Protein 3GT0 (pdb70)

InterPro domains:
  IPR000304 Pyrroline-5-carboxylate reductase-like [MF_01925] (3-266)
  IPR000304 Pyrroline-5-carboxylate reductase-like [PIRSF000193] (3-267)
  IPR000304 Pyrroline-5-carboxylate reductase-like [TIGR00112] (5-266)
  IPR008927 6-phosphogluconate dehydrogenase-like, C-terminal domain superfamily [SSF48179] (161-268)
  IPR028939 Pyrroline-5-carboxylate reductase, catalytic, N-terminal [PF03807] (4-99)
  IPR029036 Pyrroline-5-carboxylate reductase, dimerisation domain [PF14748] (162-266)
  IPR036291 NAD(P)-binding domain superfamily [SSF51735] (3-160)
  IPR053790 Pyrroline-5-carboxylate reductase-like conserved site [PS00521] (222-244)

Radius of gyration: 19.07 Å; Cα contacts (8 Å, |Δi|>4): 303; chains: 1; bounding box: 52×46×40 Å

Structure (mmCIF, N/CA/C/O backbone):
data_3GT0
#
_entry.id   3GT0
#
_cell.length_a   52.980
_cell.length_b   68.450
_cell.length_c   149.950
_cell.angle_alpha   90.00
_cell.angle_beta   90.00
_cell.angle_gamma   90.00
#
_symmetry.space_group_name_H-M   'I 2 2 2'
#
loop_
_entity.id
_entity.type
_entity.pdbx_description
1 polymer 'Pyrroline-5-carboxylate reductase'
2 water water
#
loop_
_atom_site.group_PDB
_atom_site.id
_atom_site.type_symbol
_atom_site.label_atom_id
_atom_site.label_alt_id
_atom_site.label_comp_id
_atom_site.label_asym_id
_atom_site.label_entity_id
_atom_site.label_seq_id
_atom_site.pdbx_PDB_ins_code
_atom_site.Cartn_x
_atom_site.Cartn_y
_atom_site.Cartn_z
_atom_site.occupancy
_atom_site.B_iso_or_equiv
_atom_site.auth_seq_id
_atom_site.auth_comp_id
_atom_site.auth_asym_id
_atom_site.auth_atom_id
_atom_site.pdbx_PDB_model_num
ATOM 9 N N . ASP A 1 2 ? 13.129 13.157 33.823 1.00 59.05 2 ASP A N 1
ATOM 10 C CA . ASP A 1 2 ? 13.344 14.337 32.971 1.00 57.09 2 ASP A CA 1
ATOM 11 C C . ASP A 1 2 ? 12.982 15.635 33.717 1.00 55.24 2 ASP A C 1
ATOM 12 O O . ASP A 1 2 ? 12.895 16.723 33.127 1.00 55.26 2 ASP A O 1
ATOM 17 N N . LYS A 1 3 ? 12.794 15.504 35.024 1.00 52.57 3 LYS A N 1
ATOM 18 C CA . LYS A 1 3 ? 12.381 16.607 35.874 1.00 49.83 3 LYS A CA 1
ATOM 19 C C . LYS A 1 3 ? 13.533 17.578 36.085 1.00 47.38 3 LYS A C 1
ATOM 20 O O . LYS A 1 3 ? 14.689 17.164 36.135 1.00 47.35 3 LYS A O 1
ATOM 26 N N . GLN A 1 4 ? 13.209 18.862 36.207 1.00 44.22 4 GLN A N 1
ATOM 27 C CA . GLN A 1 4 ? 14.156 19.869 36.686 1.00 41.44 4 GLN A CA 1
ATOM 28 C C . GLN A 1 4 ? 14.108 19.887 38.214 1.00 38.91 4 GLN A C 1
ATOM 29 O O . GLN A 1 4 ? 13.021 19.907 38.810 1.00 37.64 4 GLN A O 1
ATOM 35 N N . ILE A 1 5 ? 15.279 19.856 38.845 1.00 36.51 5 ILE A N 1
ATOM 36 C CA . ILE A 1 5 ? 15.363 19.839 40.309 1.00 34.62 5 ILE A CA 1
ATOM 37 C C . ILE A 1 5 ? 15.911 21.173 40.801 1.00 33.82 5 ILE A C 1
ATOM 38 O O . ILE A 1 5 ? 16.905 21.682 40.272 1.00 33.90 5 ILE A O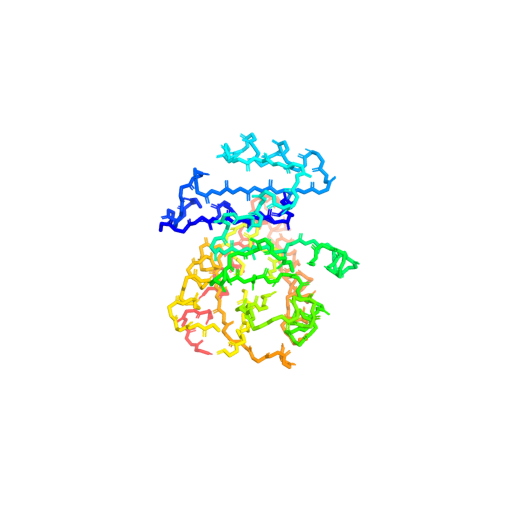 1
ATOM 43 N N . GLY A 1 6 ? 15.250 21.748 41.799 1.00 32.61 6 GLY A N 1
ATOM 44 C CA . GLY A 1 6 ? 15.675 23.029 42.354 1.00 31.37 6 GLY A CA 1
ATOM 45 C C . GLY A 1 6 ? 16.020 22.862 43.822 1.00 31.26 6 GLY A C 1
ATOM 46 O O . GLY A 1 6 ? 15.290 22.201 44.567 1.00 30.69 6 GLY A O 1
ATOM 47 N N . PHE A 1 7 ? 17.149 23.442 44.221 1.00 30.52 7 PHE A N 1
ATOM 48 C CA . PHE A 1 7 ? 17.596 23.433 45.609 1.00 30.20 7 PHE A CA 1
ATOM 49 C C . PHE A 1 7 ? 17.710 24.861 46.093 1.00 30.03 7 PHE A C 1
ATOM 50 O O . PHE A 1 7 ? 18.507 25.621 45.564 1.00 29.04 7 PHE A O 1
ATOM 58 N N . ILE A 1 8 ? 16.896 25.218 47.083 1.00 30.98 8 ILE A N 1
ATOM 59 C CA . ILE A 1 8 ? 17.078 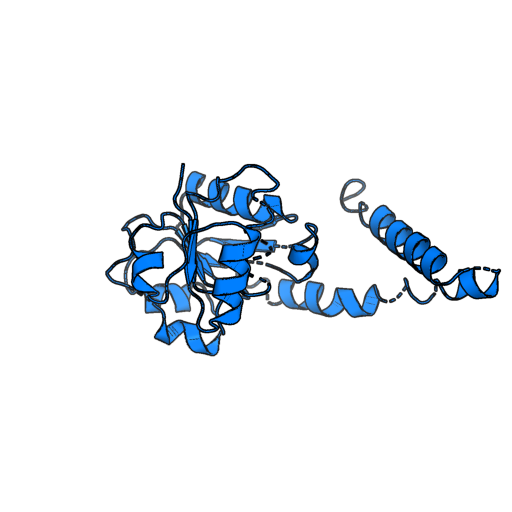26.465 47.834 1.00 31.91 8 ILE A C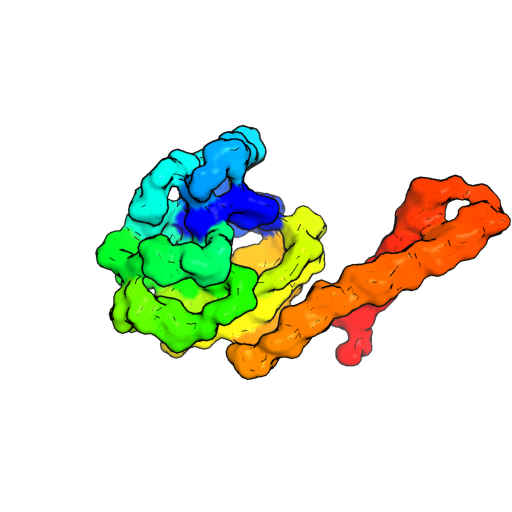A 1
ATOM 60 C C . ILE A 1 8 ? 17.808 26.072 49.108 1.00 32.45 8 ILE A C 1
ATOM 61 O O . ILE A 1 8 ? 17.218 25.498 50.032 1.00 31.95 8 ILE A O 1
ATOM 66 N N . GLY A 1 9 ? 19.104 26.368 49.125 1.00 33.53 9 GLY A N 1
ATOM 67 C CA . GLY A 1 9 ? 20.032 25.842 50.119 1.00 34.72 9 GLY A CA 1
ATOM 68 C C . GLY A 1 9 ? 20.913 24.765 49.511 1.00 36.03 9 GLY A C 1
ATOM 69 O O . GLY A 1 9 ? 20.415 23.770 48.985 1.00 36.67 9 GLY A O 1
ATOM 70 N N . CYS A 1 10 ? 22.228 24.953 49.566 1.00 36.73 10 CYS A N 1
ATOM 71 C CA . CYS A 1 10 ? 23.148 23.930 49.076 1.00 38.17 10 CYS A CA 1
ATOM 72 C C . CYS A 1 10 ? 24.417 23.776 49.929 1.00 38.09 10 CYS A C 1
ATOM 73 O O . CYS A 1 10 ? 25.531 23.757 49.412 1.00 38.63 10 CYS A O 1
ATOM 76 N N . GLY A 1 11 ? 24.220 23.653 51.238 1.00 38.05 11 GLY A N 1
ATOM 77 C CA . GLY A 1 11 ? 25.299 23.319 52.159 1.00 38.79 11 GLY A CA 1
ATOM 78 C C . GLY A 1 11 ? 25.494 21.817 52.166 1.00 39.08 11 GLY A C 1
ATOM 79 O O . GLY A 1 11 ? 25.175 21.141 51.182 1.00 38.70 11 GLY A O 1
ATOM 80 N N . ASN A 1 12 ? 25.999 21.280 53.273 1.00 39.82 12 ASN A N 1
ATOM 81 C CA . ASN A 1 12 ? 26.351 19.855 53.319 1.00 40.70 12 ASN A CA 1
ATOM 82 C C . ASN A 1 12 ? 25.225 18.938 52.837 1.00 40.00 12 ASN A C 1
ATOM 83 O O . ASN A 1 12 ? 25.452 18.052 52.017 1.00 40.02 12 ASN A O 1
ATOM 96 N N . GLY A 1 14 ? 22.355 19.567 51.001 1.00 38.83 14 GLY A N 1
ATOM 97 C CA . GLY A 1 14 ? 22.054 19.742 49.573 1.00 37.90 14 GLY A CA 1
ATOM 98 C C . GLY A 1 14 ? 23.084 19.038 48.705 1.00 37.49 14 GLY A C 1
ATOM 99 O O . GLY A 1 14 ? 22.731 18.293 47.797 1.00 36.71 14 GLY A O 1
ATOM 108 N N . ALA A 1 16 ? 24.943 16.579 49.515 1.00 37.60 16 ALA A N 1
ATOM 109 C CA . ALA A 1 16 ? 24.742 15.132 49.727 1.00 38.14 16 ALA A CA 1
ATOM 110 C C . ALA A 1 16 ? 23.657 14.580 48.814 1.00 37.91 16 ALA A C 1
ATOM 111 O O . ALA A 1 16 ? 23.808 13.514 48.221 1.00 37.37 16 ALA A O 1
ATOM 121 N N . ILE A 1 18 ? 22.439 16.017 45.974 1.00 35.29 18 ILE A N 1
ATOM 122 C CA . ILE A 1 18 ? 22.882 16.143 44.584 1.00 34.44 18 ILE A CA 1
ATOM 123 C C . ILE A 1 18 ? 23.860 15.026 44.239 1.00 34.65 18 ILE A C 1
ATOM 124 O O . ILE A 1 18 ? 23.759 14.406 43.183 1.00 34.77 18 ILE A O 1
ATOM 129 N N . GLY A 1 19 ? 24.794 14.760 45.144 1.00 35.67 19 GLY A N 1
ATOM 130 C CA . GLY A 1 19 ? 25.789 13.685 44.950 1.00 36.81 19 GLY A CA 1
ATOM 131 C C . GLY A 1 19 ? 25.142 12.324 44.767 1.00 37.43 19 GLY A C 1
ATOM 132 O O . GLY A 1 19 ? 25.540 11.552 43.897 1.00 37.81 19 GLY A O 1
ATOM 133 N N . GLY A 1 20 ? 24.132 12.031 45.582 1.00 37.80 20 GLY A N 1
ATOM 134 C CA . GLY A 1 20 ? 23.371 10.789 45.452 1.00 37.76 20 GLY A CA 1
ATOM 135 C C . GLY A 1 20 ? 22.660 10.672 44.114 1.00 38.79 20 GLY A C 1
ATOM 136 O O . GLY A 1 20 ? 22.728 9.635 43.444 1.00 39.01 20 GLY A O 1
ATOM 145 N N . ILE A 1 22 ? 23.227 12.171 41.273 1.00 40.42 22 ILE A N 1
ATOM 146 C CA . ILE A 1 22 ? 24.178 12.024 40.172 1.00 40.96 22 ILE A CA 1
ATOM 147 C C . ILE A 1 22 ? 24.817 10.626 40.199 1.00 41.33 22 ILE A C 1
ATOM 148 O O . ILE A 1 22 ? 24.884 9.943 39.173 1.00 41.51 22 ILE A O 1
ATOM 153 N N . ASN A 1 23 ? 25.252 10.203 41.376 1.00 42.09 23 ASN A N 1
ATOM 154 C CA . ASN A 1 23 ? 25.858 8.877 41.552 1.00 44.07 23 ASN A CA 1
ATOM 155 C C . ASN A 1 23 ? 24.931 7.754 41.070 1.00 43.80 23 ASN A C 1
ATOM 156 O O . ASN A 1 23 ? 25.396 6.799 40.472 1.00 44.09 23 ASN A O 1
ATOM 161 N N . LYS A 1 24 ? 23.625 7.891 41.301 1.00 43.64 24 LYS A N 1
ATOM 162 C CA . LYS A 1 24 ? 22.645 6.867 40.902 1.00 43.47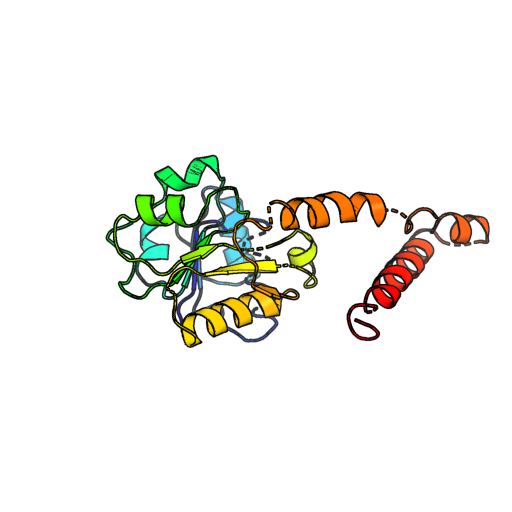 24 LYS A CA 1
ATOM 163 C C . LYS A 1 24 ? 22.000 7.116 39.557 1.00 43.57 24 LYS A C 1
ATOM 164 O O . LYS A 1 24 ? 21.075 6.398 39.174 1.00 43.12 24 LYS A O 1
ATOM 170 N N . ASN A 1 25 ? 22.488 8.135 38.841 1.00 43.29 25 ASN A N 1
ATOM 171 C CA . ASN A 1 25 ? 21.969 8.514 37.537 1.00 43.68 25 ASN A CA 1
ATOM 172 C C . ASN A 1 25 ? 20.463 8.833 37.541 1.00 43.44 25 ASN A C 1
ATOM 173 O O . ASN A 1 25 ? 19.747 8.531 36.586 1.00 43.99 25 ASN A O 1
ATOM 178 N N . ILE A 1 26 ? 19.980 9.453 38.610 1.00 42.69 26 ILE A N 1
ATOM 179 C CA . ILE A 1 26 ? 18.563 9.841 38.681 1.00 42.21 26 ILE A CA 1
ATOM 180 C C . ILE A 1 26 ? 18.277 11.093 37.861 1.00 41.66 26 ILE A C 1
ATOM 181 O O . ILE A 1 26 ? 17.198 11.223 37.252 1.00 41.24 26 ILE A O 1
ATOM 186 N N . VAL A 1 27 ? 19.228 12.030 37.876 1.00 40.56 27 VAL A N 1
ATOM 187 C CA . VAL A 1 27 ? 19.167 13.212 37.019 1.00 40.30 27 VAL A CA 1
ATOM 188 C C . VAL A 1 27 ? 20.578 13.572 36.570 1.00 39.98 27 VAL A C 1
ATOM 189 O O . VAL A 1 27 ? 21.549 13.121 37.168 1.00 40.25 27 VAL A O 1
ATOM 193 N N . SER A 1 28 ? 20.684 14.363 35.508 1.00 39.79 28 SER A N 1
ATOM 194 C CA . SER A 1 28 ? 21.986 14.845 35.052 1.00 39.56 28 SER A CA 1
ATOM 195 C C . SER A 1 28 ? 22.181 16.223 35.656 1.00 38.38 28 SER A C 1
ATOM 196 O O . SER A 1 28 ? 21.207 16.894 36.005 1.00 37.71 28 SER A O 1
ATOM 199 N N . SER A 1 29 ? 23.434 16.654 35.772 1.00 37.03 29 SER A N 1
ATOM 200 C CA . SER A 1 29 ? 23.747 17.962 36.342 1.00 35.90 29 SER A CA 1
ATOM 201 C C . SER A 1 29 ? 23.046 19.112 35.616 1.00 35.19 29 SER A C 1
ATOM 202 O O . SER A 1 29 ? 22.724 20.130 36.228 1.00 35.42 29 SER A O 1
ATOM 205 N N . ASN A 1 30 ? 22.783 18.952 34.320 1.00 34.05 30 ASN A N 1
ATOM 206 C CA . ASN A 1 30 ? 22.086 19.994 33.560 1.00 33.27 30 ASN A CA 1
ATOM 207 C C . ASN A 1 30 ? 20.573 20.101 33.859 1.00 32.92 30 ASN A C 1
ATOM 208 O O . ASN A 1 30 ? 19.866 20.871 33.209 1.00 31.86 30 ASN A O 1
ATOM 213 N N . GLN A 1 31 ? 20.096 19.322 34.832 1.00 32.22 31 GLN A N 1
ATOM 214 C CA . GLN A 1 31 ? 18.692 19.366 35.273 1.00 33.15 31 GLN A CA 1
ATOM 215 C C . GLN A 1 31 ? 18.565 19.965 36.677 1.00 32.29 31 GLN A C 1
ATOM 216 O O . GLN A 1 31 ? 17.485 19.917 37.286 1.00 31.97 31 GLN A O 1
ATOM 222 N N . ILE A 1 32 ? 19.666 20.501 37.203 1.00 31.38 32 ILE A N 1
ATOM 223 C CA . ILE A 1 32 ? 19.696 20.969 38.587 1.00 31.28 32 ILE A CA 1
ATOM 224 C C . ILE A 1 32 ? 20.084 22.443 38.677 1.00 30.60 32 ILE A C 1
ATOM 225 O O . ILE A 1 32 ? 21.047 22.878 38.047 1.00 29.63 32 ILE A O 1
ATOM 230 N N . ILE A 1 33 ? 19.322 23.196 39.465 1.00 29.62 33 ILE A N 1
ATOM 231 C CA . ILE A 1 33 ? 19.654 24.591 39.767 1.00 29.46 33 ILE A CA 1
ATOM 232 C C . ILE A 1 33 ? 19.659 24.816 41.291 1.00 29.66 33 ILE A C 1
ATOM 233 O O . ILE A 1 33 ? 18.817 24.259 42.003 1.00 29.39 33 ILE A O 1
ATOM 238 N N . CYS A 1 34 ? 20.616 25.594 41.796 1.00 29.49 34 CYS A N 1
ATOM 239 C CA . CYS A 1 34 ? 20.658 25.870 43.232 1.00 30.56 34 CYS A CA 1
ATOM 240 C C . CYS A 1 34 ? 20.946 27.317 43.633 1.00 29.70 34 CYS A C 1
ATOM 241 O O . CYS A 1 34 ? 21.630 28.063 42.926 1.00 28.50 34 CYS A O 1
ATOM 244 N N . SER A 1 35 ? 20.383 27.703 44.772 1.00 29.09 35 SER A N 1
ATOM 245 C CA . SER A 1 35 ? 20.748 28.937 45.440 1.00 29.51 35 SER A CA 1
ATOM 246 C C . SER A 1 35 ? 21.125 28.631 46.888 1.00 29.11 35 SER A C 1
ATOM 247 O O . SER A 1 35 ? 20.835 27.549 47.395 1.00 28.16 35 SER A O 1
ATOM 250 N N . ASP A 1 36 ? 21.791 29.586 47.528 1.00 28.94 36 ASP A N 1
ATOM 251 C CA . ASP A 1 36 ? 22.162 29.516 48.937 1.00 29.29 36 ASP A CA 1
ATOM 252 C C . ASP A 1 36 ? 22.446 30.951 49.375 1.00 29.32 36 ASP A C 1
ATOM 253 O O . ASP A 1 36 ? 22.813 31.776 48.547 1.00 28.82 36 ASP A O 1
ATOM 258 N N . LEU A 1 37 ? 22.288 31.243 50.664 1.00 29.74 37 LEU A N 1
ATOM 259 C CA . LEU A 1 37 ? 22.634 32.568 51.188 1.00 30.17 37 LEU A CA 1
ATOM 260 C C . LEU A 1 37 ? 24.149 32.756 51.322 1.00 30.13 37 LEU A C 1
ATOM 261 O O . LEU A 1 37 ? 24.648 33.894 51.378 1.00 30.34 37 LEU A O 1
ATOM 266 N N . ASN A 1 38 ? 24.868 31.640 51.352 1.00 30.45 38 ASN A N 1
ATOM 267 C CA . ASN A 1 38 ? 26.317 31.645 51.467 1.00 30.62 38 ASN A CA 1
ATOM 268 C C . ASN A 1 38 ? 27.005 31.377 50.131 1.00 30.53 38 ASN A C 1
ATOM 269 O O . ASN A 1 38 ? 26.881 30.302 49.553 1.00 30.10 38 ASN A O 1
ATOM 274 N N . THR A 1 39 ? 27.743 32.382 49.676 1.00 30.56 39 THR A N 1
ATOM 275 C CA . THR A 1 39 ? 28.478 32.370 48.415 1.00 30.89 39 THR A CA 1
ATOM 276 C C . THR A 1 39 ? 29.479 31.218 48.268 1.00 30.60 39 THR A C 1
ATOM 277 O O . THR A 1 39 ? 29.653 30.687 47.172 1.00 30.56 39 THR A O 1
ATOM 281 N N . ALA A 1 40 ? 30.136 30.847 49.363 1.00 30.93 40 ALA A N 1
ATOM 282 C CA . ALA A 1 40 ? 31.061 29.711 49.354 1.00 30.89 40 ALA A CA 1
ATOM 283 C C . ALA A 1 40 ? 30.370 28.381 49.032 1.00 31.00 40 ALA A C 1
ATOM 284 O O . ALA A 1 40 ? 30.958 27.526 48.379 1.00 30.58 40 ALA A O 1
ATOM 286 N N . ASN A 1 41 ? 29.130 28.215 49.493 1.00 31.29 41 ASN A N 1
ATOM 287 C CA . ASN A 1 41 ? 28.320 27.048 49.160 1.00 31.57 41 ASN A CA 1
ATOM 288 C C . ASN A 1 41 ? 27.960 26.967 47.678 1.00 31.93 41 ASN A C 1
ATOM 289 O O . ASN A 1 41 ? 28.002 25.883 47.092 1.00 31.53 41 ASN A O 1
ATOM 294 N N . LEU A 1 42 ? 27.581 28.102 47.084 1.00 32.23 42 LEU A N 1
ATOM 295 C CA . LEU A 1 42 ? 27.278 28.156 45.653 1.00 32.99 42 LEU A CA 1
ATOM 296 C C . LEU A 1 42 ? 28.515 27.784 44.847 1.00 33.78 42 LEU A C 1
ATOM 297 O O . LEU A 1 42 ? 28.435 27.001 43.895 1.00 33.70 42 LEU A O 1
ATOM 302 N N . LYS A 1 43 ? 29.655 28.336 45.261 1.00 34.07 43 LYS A N 1
ATOM 303 C CA . LYS A 1 43 ? 30.938 28.081 44.624 1.00 35.12 43 LYS A CA 1
ATOM 304 C C . LYS A 1 43 ? 31.292 26.600 44.666 1.00 35.13 43 LYS A C 1
ATOM 305 O O . LYS A 1 43 ? 31.768 26.057 43.680 1.00 35.26 43 LYS A O 1
ATOM 311 N N . ASN A 1 44 ? 31.045 25.966 45.811 1.00 35.41 44 ASN A N 1
ATOM 312 C CA . ASN A 1 44 ? 31.305 24.544 46.029 1.00 36.48 44 ASN A CA 1
ATOM 313 C C . ASN A 1 44 ? 30.420 23.646 45.167 1.00 35.96 44 ASN A C 1
ATOM 314 O O . ASN A 1 44 ? 30.885 22.632 44.655 1.00 36.08 44 ASN A O 1
ATOM 319 N N . ALA A 1 45 ? 29.154 24.028 45.015 1.00 35.36 45 ALA A N 1
ATOM 320 C CA . ALA A 1 45 ? 28.186 23.267 44.217 1.00 35.60 45 ALA A CA 1
ATOM 321 C C . ALA A 1 45 ? 28.556 23.332 42.745 1.00 35.44 45 ALA A C 1
ATOM 322 O O . ALA A 1 45 ? 28.526 22.324 42.035 1.00 35.95 45 ALA A O 1
ATOM 324 N N . SER A 1 46 ? 28.911 24.529 42.315 1.00 35.07 46 SER A N 1
ATOM 325 C CA . SER A 1 46 ? 29.303 24.811 40.946 1.00 35.61 46 SER A CA 1
ATOM 326 C C . SER A 1 46 ? 30.580 24.062 40.572 1.00 35.69 46 SER A C 1
ATOM 327 O O . SER A 1 46 ? 30.640 23.406 39.536 1.00 35.50 46 SER A O 1
ATOM 330 N N . GLU A 1 47 ? 31.591 24.151 41.429 1.00 36.03 47 GLU A N 1
ATOM 331 C CA . GLU A 1 47 ? 32.879 23.548 41.135 1.00 36.76 47 GLU A CA 1
ATOM 332 C C . GLU A 1 47 ? 32.846 22.023 41.220 1.00 36.52 47 GLU A C 1
ATOM 333 O O . GLU A 1 47 ? 33.514 21.356 40.439 1.00 36.86 47 GLU A O 1
ATOM 339 N N . LYS A 1 48 ? 32.066 21.467 42.148 1.00 36.57 48 LYS A N 1
ATOM 340 C CA . LYS A 1 48 ? 31.985 20.018 42.284 1.00 36.56 48 LYS A CA 1
ATOM 341 C C . LYS A 1 48 ? 31.094 19.335 41.234 1.00 36.59 48 LYS A C 1
ATOM 342 O O . LYS A 1 48 ? 31.448 18.272 40.719 1.00 36.30 48 LYS A O 1
ATOM 348 N N . TYR A 1 49 ? 29.940 19.932 40.933 1.00 35.87 49 TYR A N 1
ATOM 349 C CA . TYR A 1 49 ? 28.937 19.262 40.100 1.00 35.63 49 TYR A CA 1
ATOM 350 C C . TYR A 1 49 ? 28.671 19.929 38.761 1.00 34.83 49 TYR A C 1
ATOM 351 O O . TYR A 1 49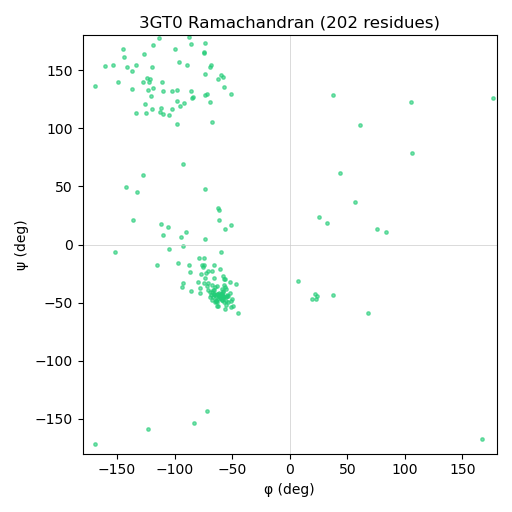 ? 28.092 19.309 37.877 1.00 34.51 49 TYR A O 1
ATOM 360 N N . GLY A 1 50 ? 29.072 21.192 38.620 1.00 33.99 50 GLY A N 1
ATOM 361 C CA . GLY A 1 50 ? 28.900 21.915 37.366 1.00 33.62 50 GLY A CA 1
ATOM 362 C C . GLY A 1 50 ? 27.472 22.379 37.107 1.00 33.50 50 GLY A C 1
ATOM 363 O O . GLY A 1 50 ? 27.148 22.791 35.998 1.00 32.96 50 GLY A O 1
ATOM 364 N N . LEU A 1 51 ? 26.624 22.322 38.131 1.00 33.09 51 LEU A N 1
ATOM 365 C CA . LEU A 1 51 ? 25.218 22.744 37.993 1.00 33.17 51 LEU A CA 1
ATOM 366 C C . LEU A 1 51 ? 25.037 24.267 37.933 1.00 32.91 51 LEU A C 1
ATOM 367 O O . LEU A 1 51 ? 25.947 25.030 38.256 1.00 31.91 51 LEU A O 1
ATOM 372 N N . THR A 1 52 ? 23.845 24.694 37.523 1.00 32.46 52 THR A N 1
ATOM 373 C CA . THR A 1 52 ? 23.492 26.106 37.486 1.00 32.35 52 THR A CA 1
ATOM 374 C C . THR A 1 52 ? 23.304 26.631 38.903 1.00 31.94 52 THR A C 1
ATOM 375 O O . THR A 1 52 ? 22.604 26.020 39.709 1.00 31.48 52 THR A O 1
ATOM 379 N N . THR A 1 53 ? 23.960 27.748 39.202 1.00 31.68 53 THR A N 1
ATOM 380 C CA . THR A 1 53 ? 23.816 28.410 40.496 1.00 31.50 53 THR A CA 1
ATOM 381 C C . THR A 1 53 ? 23.274 29.819 40.279 1.00 31.52 53 THR A C 1
ATOM 382 O O . THR A 1 53 ? 23.481 30.421 39.226 1.00 31.50 53 THR A O 1
ATOM 386 N N . THR A 1 54 ? 22.572 30.334 41.281 1.00 31.55 54 THR A N 1
ATOM 387 C CA . THR A 1 54 ? 21.995 31.666 41.206 1.00 31.90 54 THR A CA 1
ATOM 388 C C . THR A 1 54 ? 21.828 32.283 42.586 1.00 32.13 54 THR A C 1
ATOM 389 O O . THR A 1 54 ? 21.688 31.580 43.586 1.00 31.35 54 THR A O 1
ATOM 393 N N . THR A 1 55 ? 21.832 33.611 42.615 1.00 32.49 55 THR A N 1
ATOM 394 C CA . THR A 1 55 ? 21.684 34.369 43.847 1.00 33.27 55 THR A CA 1
ATOM 395 C C . THR A 1 55 ? 20.215 34.722 44.082 1.00 33.86 55 THR A C 1
ATOM 396 O O . THR A 1 55 ? 19.865 35.340 45.091 1.00 34.34 55 THR A O 1
ATOM 400 N N . ASP A 1 56 ? 19.364 34.321 43.141 1.00 34.31 56 ASP A N 1
ATOM 401 C CA . ASP A 1 56 ? 17.935 34.593 43.204 1.00 34.73 56 ASP A CA 1
ATOM 402 C C . ASP A 1 56 ? 17.137 33.309 43.457 1.00 34.33 56 ASP A C 1
ATOM 403 O O . ASP A 1 56 ? 17.061 32.433 42.595 1.00 33.95 56 ASP A O 1
ATOM 408 N N . ASN A 1 57 ? 16.523 33.230 44.633 1.00 34.07 57 ASN A N 1
ATOM 409 C CA . ASN A 1 57 ? 15.667 32.108 45.005 1.00 34.16 57 ASN A CA 1
ATOM 410 C C . ASN A 1 57 ? 14.453 31.927 44.088 1.00 34.23 57 ASN A C 1
ATOM 411 O O . ASN A 1 57 ? 13.880 30.843 44.007 1.00 34.09 57 ASN A O 1
ATOM 416 N N . ASN A 1 58 ? 14.084 32.989 43.386 1.00 34.62 58 ASN A N 1
ATOM 417 C CA . ASN A 1 58 ? 13.003 32.950 42.409 1.00 34.82 58 ASN A CA 1
ATOM 418 C C . ASN A 1 58 ? 13.378 32.236 41.100 1.00 34.78 58 ASN A C 1
ATOM 419 O O . ASN A 1 58 ? 12.530 31.606 40.467 1.00 34.72 58 ASN A O 1
ATOM 424 N N . GLU A 1 59 ? 14.643 32.350 40.696 1.00 34.74 59 GLU A N 1
ATOM 425 C CA . GLU A 1 59 ? 15.159 31.628 39.534 1.00 35.14 59 GLU A CA 1
ATOM 426 C C . GLU A 1 59 ? 15.213 30.109 39.781 1.00 34.72 59 GLU A C 1
ATOM 427 O O . GLU A 1 59 ? 14.992 29.321 38.863 1.00 34.37 59 GLU A O 1
ATOM 433 N N . VAL A 1 60 ? 15.512 29.710 41.015 1.00 34.61 60 VAL A N 1
ATOM 434 C CA . VAL A 1 60 ? 15.469 28.293 41.391 1.00 34.70 60 VAL A CA 1
ATOM 435 C C . VAL A 1 60 ? 14.039 27.756 41.287 1.00 35.47 60 VAL A C 1
ATOM 436 O O . VAL A 1 60 ? 13.806 26.705 40.677 1.00 36.20 60 VAL A O 1
ATOM 440 N N . ALA A 1 61 ? 13.096 28.492 41.868 1.00 35.94 61 ALA A N 1
ATOM 441 C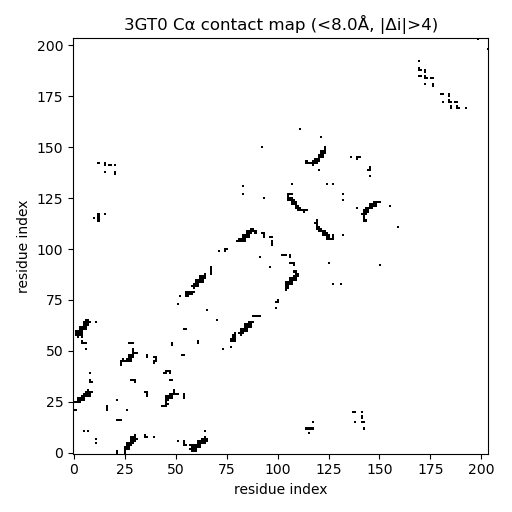 CA . ALA A 1 61 ? 11.701 28.070 41.976 1.00 36.67 61 ALA A CA 1
ATOM 442 C C . ALA A 1 61 ? 10.929 28.134 40.659 1.00 37.47 61 ALA A C 1
ATOM 443 O O . ALA A 1 61 ? 9.992 27.363 40.459 1.00 37.43 61 ALA A O 1
ATOM 445 N N . LYS A 1 62 ? 11.333 29.048 39.771 1.00 38.12 62 LYS A N 1
ATOM 446 C CA . LYS A 1 62 ? 10.666 29.290 38.481 1.00 39.33 62 LYS A CA 1
ATOM 447 C C . LYS A 1 62 ? 10.436 28.027 37.640 1.00 39.36 62 LYS A C 1
ATOM 448 O O . LYS A 1 62 ? 9.309 27.755 37.219 1.00 39.91 62 LYS A O 1
ATOM 454 N N . ASN A 1 63 ? 11.497 27.267 37.391 1.00 39.40 63 ASN A N 1
ATOM 455 C CA . ASN A 1 63 ? 11.407 26.094 36.516 1.00 39.81 63 ASN A CA 1
ATOM 456 C C . ASN A 1 63 ? 11.401 24.728 37.214 1.00 39.15 63 ASN A C 1
ATOM 457 O O . ASN A 1 63 ? 11.241 23.699 36.549 1.00 39.72 63 ASN A O 1
ATOM 462 N N . ALA A 1 64 ? 11.558 24.714 38.537 1.00 38.24 64 ALA A N 1
ATOM 463 C CA . ALA A 1 64 ? 11.665 23.458 39.301 1.00 36.94 64 ALA A CA 1
ATOM 464 C C . ALA A 1 64 ? 10.384 22.623 39.375 1.00 36.24 64 ALA A C 1
ATOM 465 O O . ALA A 1 64 ? 9.349 23.093 39.856 1.00 35.86 64 ALA A O 1
ATOM 467 N N . ASP A 1 65 ? 10.471 21.372 38.917 1.00 35.16 65 ASP A N 1
ATOM 468 C CA . ASP A 1 65 ? 9.376 20.412 39.059 1.00 34.36 65 ASP A CA 1
ATOM 469 C C . ASP A 1 65 ? 9.362 19.826 40.469 1.00 33.65 65 ASP A C 1
ATOM 470 O O . ASP A 1 65 ? 8.310 19.479 40.999 1.00 32.72 65 ASP A O 1
ATOM 475 N N . ILE A 1 66 ? 10.552 19.697 41.053 1.00 32.67 66 ILE A N 1
ATOM 476 C CA . ILE A 1 66 ? 10.709 19.316 42.460 1.00 32.35 66 ILE A CA 1
ATOM 477 C C . ILE A 1 66 ? 11.570 20.403 43.113 1.00 31.79 66 ILE A C 1
ATOM 478 O O . ILE A 1 66 ? 12.689 20.679 42.655 1.00 31.18 66 ILE A O 1
ATOM 483 N N . LEU A 1 67 ? 11.030 21.052 44.138 1.00 31.34 67 LEU A N 1
ATOM 484 C CA . LEU A 1 67 ? 11.770 22.105 44.835 1.00 31.65 67 LEU A CA 1
ATOM 485 C C . LEU A 1 67 ? 12.123 21.678 46.259 1.00 32.04 67 LEU A C 1
ATOM 486 O O . LEU A 1 67 ? 11.245 21.503 47.110 1.00 32.07 67 LEU A O 1
ATOM 491 N N . ILE A 1 68 ? 13.416 21.525 46.506 1.00 32.06 68 ILE A N 1
ATOM 492 C CA . ILE A 1 68 ? 13.898 21.112 47.818 1.00 33.23 68 ILE A CA 1
ATOM 493 C C . ILE A 1 68 ? 14.342 22.321 48.642 1.00 34.13 68 ILE A C 1
ATOM 494 O O . ILE A 1 68 ? 15.169 23.126 48.194 1.00 33.89 68 ILE A O 1
ATOM 499 N N . LEU A 1 69 ? 13.749 22.462 49.825 1.00 35.17 69 LEU A N 1
ATOM 500 C CA . LEU A 1 69 ? 14.055 23.580 50.726 1.00 36.54 69 LEU A CA 1
ATOM 501 C C . LEU A 1 69 ? 14.916 23.074 51.881 1.00 38.00 69 LEU A C 1
ATOM 502 O O . LEU A 1 69 ? 14.459 22.282 52.705 1.00 37.90 69 LEU A O 1
ATOM 507 N N . SER A 1 70 ? 16.174 23.500 51.907 1.00 39.72 70 SER A N 1
ATOM 508 C CA . SER A 1 70 ? 17.103 23.097 52.961 1.00 41.99 70 SER A CA 1
ATOM 509 C C . SER A 1 70 ? 17.747 24.309 53.606 1.00 43.20 70 SER A C 1
ATOM 510 O O . SER A 1 70 ? 18.968 24.470 53.585 1.00 43.86 70 SER A O 1
ATOM 513 N N . ILE A 1 71 ? 16.911 25.165 54.176 1.00 44.72 71 ILE A N 1
ATOM 514 C CA . ILE A 1 71 ? 17.383 26.350 54.878 1.00 46.34 71 ILE A CA 1
ATOM 515 C C . ILE A 1 71 ? 17.092 26.260 56.376 1.00 47.18 71 ILE A C 1
ATOM 516 O O . ILE A 1 71 ? 16.495 25.285 56.840 1.00 47.36 71 ILE A O 1
ATOM 521 N N . LYS A 1 72 ? 17.528 27.271 57.124 1.00 48.12 72 LYS A N 1
ATOM 522 C CA . LYS A 1 72 ? 17.241 27.353 58.552 1.00 48.96 72 LYS A CA 1
ATOM 523 C C . LYS A 1 72 ? 15.735 27.321 58.799 1.00 49.20 72 LYS A C 1
ATOM 524 O O . LYS A 1 72 ? 14.984 27.991 58.087 1.00 49.35 72 LYS A O 1
ATOM 530 N N . PRO A 1 73 ? 15.289 26.534 59.802 1.00 49.54 73 PRO A N 1
ATOM 531 C CA . PRO A 1 73 ? 13.889 26.533 60.246 1.00 49.66 73 PRO A CA 1
ATOM 532 C C . PRO A 1 73 ? 13.349 27.950 60.436 1.00 49.66 73 PRO A C 1
ATOM 533 O O . PRO A 1 73 ? 12.168 28.210 60.175 1.00 49.73 73 PRO A O 1
ATOM 537 N N . ASP A 1 74 ? 14.229 28.851 60.867 1.00 49.81 74 ASP A N 1
ATOM 538 C CA . ASP A 1 74 ? 13.884 30.244 61.143 1.00 49.95 74 ASP A CA 1
ATOM 539 C C . ASP A 1 74 ? 13.682 31.066 59.866 1.00 49.63 74 ASP A C 1
ATOM 540 O O . ASP A 1 74 ? 13.080 32.144 59.909 1.00 49.73 74 ASP A O 1
ATOM 545 N N . LEU A 1 75 ? 14.176 30.553 58.739 1.00 49.26 75 LEU A N 1
ATOM 546 C CA . LEU A 1 75 ? 14.126 31.280 57.464 1.00 48.78 75 LEU A CA 1
ATOM 547 C C . LEU A 1 75 ? 12.956 30.888 56.556 1.00 48.50 75 LEU A C 1
ATOM 548 O O . LEU A 1 75 ? 12.638 31.612 55.609 1.00 48.42 75 LEU A O 1
ATOM 553 N N . TYR A 1 76 ? 12.322 29.751 56.852 1.00 48.05 76 TYR A N 1
ATOM 554 C CA . TYR A 1 76 ? 11.199 29.220 56.058 1.00 47.64 76 TYR A CA 1
ATOM 555 C C . TYR A 1 76 ? 10.133 30.245 55.652 1.00 47.10 76 TYR A C 1
ATOM 556 O O . TYR A 1 76 ? 9.873 30.437 54.461 1.00 47.15 76 TYR A O 1
ATOM 565 N N . ALA A 1 77 ? 9.525 30.894 56.642 1.00 46.48 77 ALA A N 1
ATOM 566 C CA . ALA A 1 77 ? 8.472 31.888 56.402 1.00 45.68 77 ALA A CA 1
ATOM 567 C C . ALA A 1 77 ? 8.892 32.968 55.399 1.00 45.13 77 ALA A C 1
ATOM 568 O O . ALA A 1 77 ? 8.110 33.349 54.522 1.00 44.91 77 ALA A O 1
ATOM 570 N N . SER A 1 78 ? 10.136 33.434 55.530 1.00 44.46 78 SER A N 1
ATOM 571 C CA . SER A 1 78 ? 10.699 34.460 54.651 1.00 43.87 78 SER A CA 1
ATOM 572 C C . SER A 1 78 ? 10.809 34.013 53.182 1.00 43.40 78 SER A C 1
ATOM 573 O O . SER A 1 78 ? 10.300 34.701 52.292 1.00 43.36 78 SER A O 1
ATOM 576 N N . ILE A 1 79 ? 11.450 32.859 52.942 1.00 42.78 79 ILE A N 1
ATOM 577 C CA . ILE A 1 79 ? 11.691 32.350 51.579 1.00 41.96 79 ILE A CA 1
ATOM 578 C C . ILE A 1 79 ? 10.404 31.993 50.822 1.00 41.11 79 ILE A C 1
ATOM 579 O O . ILE A 1 79 ? 10.267 32.311 49.636 1.00 40.60 79 ILE A O 1
ATOM 584 N N . ILE A 1 80 ? 9.470 31.332 51.511 1.00 40.47 80 ILE A N 1
ATOM 585 C CA . ILE A 1 80 ? 8.208 30.904 50.893 1.00 40.16 80 ILE A CA 1
ATOM 586 C C . ILE A 1 80 ? 7.299 32.089 50.539 1.00 40.02 80 ILE A C 1
ATOM 587 O O . ILE A 1 80 ? 6.782 32.167 49.421 1.00 39.58 80 ILE A O 1
ATOM 592 N N . LYS A 1 84 ? 4.623 31.121 47.326 1.00 36.97 84 LYS A N 1
ATOM 593 C CA . LYS A 1 84 ? 5.322 31.715 46.119 1.00 37.26 84 LYS A CA 1
ATOM 594 C C . LYS A 1 84 ? 4.386 31.699 44.918 1.00 37.87 84 LYS A C 1
ATOM 595 O O . LYS A 1 84 ? 3.702 30.706 44.667 1.00 38.05 84 LYS A O 1
ATOM 601 N N . GLU A 1 85 ? 4.364 32.803 44.179 1.00 38.53 85 GLU A N 1
ATOM 602 C CA . GLU A 1 85 ? 3.519 32.917 42.987 1.00 39.08 85 GLU A CA 1
ATOM 603 C C . GLU A 1 85 ? 4.229 32.389 41.740 1.00 38.94 85 GLU A C 1
ATOM 604 O O . GLU A 1 85 ? 3.586 32.098 40.723 1.00 39.04 85 GLU A O 1
ATOM 610 N N . ILE A 1 86 ? 5.552 32.259 41.820 1.00 38.31 86 ILE A N 1
ATOM 611 C CA . ILE A 1 86 ? 6.330 31.823 40.662 1.00 38.09 86 ILE A CA 1
ATOM 612 C C . ILE A 1 86 ? 6.423 30.300 40.538 1.00 37.45 86 ILE A C 1
ATOM 613 O O . ILE A 1 86 ? 6.666 29.799 39.438 1.00 37.59 86 ILE A O 1
ATOM 618 N N . ILE A 1 87 ? 6.251 29.565 41.646 1.00 37.10 87 ILE A N 1
ATOM 619 C CA . ILE A 1 87 ? 6.374 28.106 41.589 1.00 36.21 87 ILE A CA 1
ATOM 620 C C . ILE A 1 87 ? 5.392 27.517 40.582 1.00 36.04 87 ILE A C 1
ATOM 621 O O . ILE A 1 87 ? 4.287 28.032 40.405 1.00 35.63 87 ILE A O 1
ATOM 626 N N . LYS A 1 88 ? 5.822 26.463 39.896 1.00 35.61 88 LYS A N 1
ATOM 627 C CA . LYS A 1 88 ? 4.978 25.745 38.944 1.00 35.45 88 LYS A CA 1
ATOM 628 C C . LYS A 1 88 ? 3.752 25.194 39.662 1.00 34.55 88 LYS A C 1
ATOM 629 O O . LYS A 1 88 ? 3.837 24.794 40.826 1.00 34.17 88 LYS A O 1
ATOM 635 N N . ASN A 1 89 ? 2.620 25.160 38.965 1.00 33.36 89 ASN A N 1
ATOM 636 C CA . ASN A 1 89 ? 1.367 24.678 39.552 1.00 32.64 89 ASN A CA 1
ATOM 637 C C . ASN A 1 89 ? 1.417 23.247 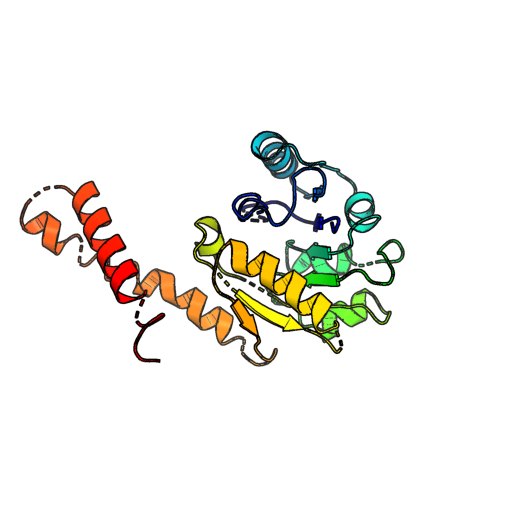40.107 1.00 32.71 89 ASN A C 1
ATOM 638 O O . ASN A 1 89 ? 0.802 22.947 41.132 1.00 32.36 89 ASN A O 1
ATOM 643 N N . ASP A 1 90 ? 2.179 22.378 39.448 1.00 32.44 90 ASP A N 1
ATOM 644 C CA . ASP A 1 90 ? 2.282 20.988 39.871 1.00 32.67 90 ASP A CA 1
ATOM 645 C C . ASP A 1 90 ? 3.631 20.655 40.548 1.00 31.49 90 ASP A C 1
ATOM 646 O O . ASP A 1 90 ? 3.963 19.482 40.709 1.00 30.74 90 ASP A O 1
ATOM 651 N N . ALA A 1 91 ? 4.392 21.675 40.949 1.00 30.54 91 ALA A N 1
ATOM 652 C CA . ALA A 1 91 ? 5.677 21.438 41.637 1.00 30.15 91 ALA A CA 1
ATOM 653 C C . ALA A 1 91 ? 5.488 20.707 42.959 1.00 29.77 91 ALA A C 1
ATOM 654 O O . ALA A 1 91 ? 4.515 20.931 43.677 1.00 28.79 91 ALA A O 1
ATOM 656 N N . ILE A 1 92 ? 6.423 19.818 43.260 1.00 29.60 92 ILE A N 1
ATOM 657 C CA . ILE A 1 92 ? 6.458 19.123 44.540 1.00 30.27 92 ILE A CA 1
ATOM 658 C C . ILE A 1 92 ? 7.421 19.901 45.447 1.00 30.15 92 ILE A C 1
ATOM 659 O O . ILE A 1 92 ? 8.621 20.058 45.122 1.00 29.38 92 ILE A O 1
ATOM 664 N N . ILE A 1 93 ? 6.895 20.396 46.565 1.00 29.13 93 ILE A N 1
ATOM 665 C CA . ILE A 1 93 ? 7.720 21.061 47.562 1.00 29.21 93 ILE A CA 1
ATOM 666 C C . ILE A 1 93 ? 8.215 20.059 48.620 1.00 29.41 93 ILE A C 1
ATOM 667 O O . ILE A 1 93 ? 7.430 19.394 49.292 1.00 29.14 93 ILE A O 1
ATOM 672 N N . VAL A 1 94 ? 9.532 19.965 48.751 1.00 29.63 94 VAL A N 1
ATOM 673 C CA . VAL A 1 94 ? 10.158 19.052 49.712 1.00 29.70 94 VAL A CA 1
ATOM 674 C C . VAL A 1 94 ? 10.829 19.881 50.815 1.00 30.65 94 VAL A C 1
ATOM 675 O O . VAL A 1 94 ? 11.730 20.681 50.537 1.00 31.31 94 VAL A O 1
ATOM 679 N N . THR A 1 95 ? 10.365 19.724 52.052 1.00 31.32 95 THR A N 1
ATOM 680 C CA . THR A 1 95 ? 10.963 20.436 53.177 1.00 33.02 95 THR A CA 1
ATOM 681 C C . THR A 1 95 ? 11.857 19.459 53.922 1.00 34.80 95 THR A C 1
ATOM 682 O O . THR A 1 95 ? 11.450 18.330 54.168 1.00 34.88 95 THR A O 1
ATOM 686 N N . ILE A 1 96 ? 13.081 19.868 54.236 1.00 36.77 96 ILE A N 1
ATOM 687 C CA . ILE A 1 96 ? 13.975 18.989 54.992 1.00 39.63 96 ILE A CA 1
ATOM 688 C C . ILE A 1 96 ? 14.391 19.568 56.345 1.00 41.37 96 ILE A C 1
ATOM 689 O O . ILE A 1 96 ? 14.121 20.735 56.632 1.00 42.32 96 ILE A O 1
ATOM 694 N N . ALA A 1 97 ? 15.063 18.747 57.155 1.00 43.68 97 ALA A N 1
ATOM 695 C CA . ALA A 1 97 ? 15.336 19.055 58.558 1.00 45.48 97 ALA A CA 1
ATOM 696 C C . ALA A 1 97 ? 14.058 19.622 59.155 1.00 46.71 97 ALA A C 1
ATOM 697 O O . ALA A 1 97 ? 13.972 20.782 59.594 1.00 46.46 97 ALA A O 1
ATOM 699 N N . ALA A 1 98 ? 13.049 18.757 59.116 1.00 47.81 98 ALA A N 1
ATOM 700 C CA . ALA A 1 98 ? 11.733 19.046 59.631 1.00 47.72 98 ALA A CA 1
ATOM 701 C C . ALA A 1 98 ? 11.816 19.566 61.059 1.00 48.36 98 ALA A C 1
ATOM 702 O O . ALA A 1 98 ? 12.510 18.996 61.913 1.00 48.79 98 ALA A O 1
ATOM 704 N N . GLY A 1 99 ? 11.137 20.691 61.263 1.00 48.34 99 GLY A N 1
ATOM 705 C CA . GLY A 1 99 ? 10.844 21.283 62.551 1.00 48.08 99 GLY A CA 1
ATOM 706 C C . GLY A 1 99 ? 9.549 22.040 62.303 1.00 47.86 99 GLY A C 1
ATOM 707 O O . GLY A 1 99 ? 8.936 22.586 63.224 1.00 48.10 99 GLY A O 1
ATOM 708 N N . LYS A 1 100 ? 9.142 22.063 61.031 1.00 47.49 100 LYS A N 1
ATOM 709 C CA . LYS A 1 100 ? 7.922 22.728 60.586 1.00 46.97 100 LYS A CA 1
ATOM 710 C C . LYS A 1 100 ? 6.976 21.727 59.920 1.00 46.00 100 LYS A C 1
ATOM 711 O O . LYS A 1 100 ? 7.371 21.003 58.999 1.00 45.67 100 LYS A O 1
ATOM 717 N N . SER A 1 101 ? 5.727 21.710 60.384 1.00 44.65 101 SER A N 1
ATOM 718 C CA . SER A 1 101 ? 4.734 20.732 59.940 1.00 43.32 101 SER A CA 1
ATOM 719 C C . SER A 1 101 ? 4.210 21.012 58.532 1.00 42.39 101 SER A C 1
ATOM 720 O O . SER A 1 101 ? 4.401 22.103 57.999 1.00 42.31 101 SER A O 1
ATOM 723 N N . ILE A 1 102 ? 3.558 20.012 57.939 1.00 41.26 102 ILE A N 1
ATOM 724 C CA . ILE A 1 102 ? 2.910 20.152 56.635 1.00 40.33 102 ILE A CA 1
ATOM 725 C C . ILE A 1 102 ? 1.872 21.291 56.631 1.00 40.26 102 ILE A C 1
ATOM 726 O O . ILE A 1 102 ? 1.838 22.102 55.698 1.00 40.17 102 ILE A O 1
ATOM 731 N N . GLU A 1 103 ? 1.043 21.344 57.674 1.00 40.12 103 GLU A N 1
ATOM 732 C CA . GLU A 1 103 ? 0.076 22.438 57.863 1.00 39.86 103 GLU A CA 1
ATOM 733 C C . GLU A 1 103 ? 0.745 23.799 57.716 1.00 39.37 103 GLU A C 1
ATOM 734 O O . GLU A 1 103 ? 0.306 24.640 56.931 1.00 39.14 103 GLU A O 1
ATOM 740 N N . SER A 1 104 ? 1.827 23.985 58.467 1.00 39.21 104 SER A N 1
ATOM 741 C CA . SER A 1 104 ? 2.605 25.218 58.470 1.00 39.17 104 SER A CA 1
ATOM 742 C C . SER A 1 104 ? 3.091 25.617 57.073 1.00 39.02 104 SER A C 1
ATOM 743 O O . SER A 1 104 ? 3.004 26.779 56.691 1.00 38.73 104 SER A O 1
ATOM 746 N N . THR A 1 105 ? 3.607 24.646 56.318 1.00 38.94 105 THR A N 1
ATOM 747 C CA . THR A 1 105 ? 4.134 24.906 54.975 1.00 38.67 105 THR A CA 1
ATOM 748 C C . THR A 1 105 ? 3.021 25.215 53.967 1.00 39.05 105 THR A C 1
ATOM 749 O O . THR A 1 105 ? 3.185 26.079 53.100 1.00 38.81 105 THR A O 1
ATOM 753 N N . GLU A 1 106 ? 1.901 24.504 54.088 1.00 39.48 106 GLU A N 1
ATOM 754 C CA . GLU A 1 106 ? 0.723 24.744 53.252 1.00 40.13 106 GLU A CA 1
ATOM 755 C C . GLU A 1 106 ? 0.218 26.172 53.419 1.00 40.54 106 GLU A C 1
ATOM 756 O O . GLU A 1 106 ? -0.110 26.828 52.437 1.00 40.73 106 GLU A O 1
ATOM 762 N N . ASN A 1 107 ? 0.191 26.651 54.663 1.00 41.21 107 ASN A N 1
ATOM 763 C CA . ASN A 1 107 ? -0.306 27.998 54.979 1.00 41.98 107 ASN A CA 1
ATOM 764 C C . ASN A 1 107 ? 0.647 29.124 54.581 1.00 42.39 107 ASN A C 1
ATOM 765 O O . ASN A 1 107 ? 0.275 30.294 54.615 1.00 42.29 107 ASN A O 1
ATOM 770 N N . ALA A 1 108 ? 1.880 28.772 54.226 1.00 42.78 108 ALA A N 1
ATOM 771 C CA . ALA A 1 108 ? 2.839 29.760 53.744 1.00 43.36 108 ALA A CA 1
ATOM 772 C C . ALA A 1 108 ? 2.671 29.976 52.241 1.00 43.75 108 ALA A C 1
ATOM 773 O O . ALA A 1 108 ? 2.733 31.109 51.762 1.00 43.96 108 ALA A O 1
ATOM 775 N N . PHE A 1 109 ? 2.437 28.888 51.507 1.00 44.14 109 PHE A N 1
ATOM 776 C CA . PHE A 1 109 ? 2.118 28.957 50.079 1.00 44.54 109 PHE A CA 1
ATOM 777 C C . PHE A 1 109 ? 0.671 29.411 49.810 1.00 44.87 109 PHE A C 1
ATOM 778 O O . PHE A 1 109 ? 0.338 29.823 48.694 1.00 44.73 109 PHE A O 1
ATOM 786 N N . ASN A 1 110 ? -0.170 29.329 50.841 1.00 44.99 110 ASN A N 1
ATOM 787 C CA . ASN A 1 110 ? -1.613 29.572 50.749 1.00 45.45 110 ASN A CA 1
ATOM 788 C C . ASN A 1 110 ? -2.386 28.521 49.940 1.00 45.48 110 ASN A C 1
ATOM 789 O O . ASN A 1 110 ? -3.291 27.867 50.473 1.00 45.87 110 ASN A O 1
ATOM 794 N N . LYS A 1 111 ? -2.018 28.356 48.671 1.00 45.22 111 LYS A N 1
ATOM 795 C CA . LYS A 1 111 ? -2.774 27.516 47.732 1.00 44.88 111 LYS A CA 1
ATOM 796 C C . LYS A 1 111 ? -2.617 26.011 47.981 1.00 44.12 111 LYS A C 1
ATOM 797 O O . LYS A 1 111 ? -1.830 25.586 48.836 1.00 44.18 111 LYS A O 1
ATOM 803 N N . LYS A 1 112 ? -3.395 25.218 47.242 1.00 43.09 112 LYS A N 1
ATOM 804 C CA . LYS A 1 112 ? -3.230 23.772 47.223 1.00 42.21 112 LYS A CA 1
ATOM 805 C C . LYS A 1 112 ? -1.896 23.465 46.550 1.00 40.99 112 LYS A C 1
ATOM 806 O O . LYS A 1 112 ? -1.755 23.603 45.334 1.00 41.18 112 LYS A O 1
ATOM 812 N N . VAL A 1 113 ? -0.914 23.092 47.362 1.00 39.19 113 VAL A N 1
ATOM 813 C CA . VAL A 1 113 ? 0.432 22.794 46.877 1.00 37.72 113 VAL A CA 1
ATOM 814 C C . VAL A 1 113 ? 0.821 21.379 47.315 1.00 36.01 113 VAL A C 1
ATOM 815 O O . VAL A 1 113 ? 0.426 20.928 48.389 1.00 35.54 113 VAL A O 1
ATOM 819 N N . LYS A 1 114 ? 1.542 20.668 46.454 1.00 34.38 114 LYS A N 1
ATOM 820 C CA . LYS A 1 114 ? 2.067 19.344 46.793 1.00 33.00 114 LYS A CA 1
ATOM 821 C C . LYS A 1 114 ? 3.229 19.524 47.768 1.00 31.76 114 LYS A C 1
ATOM 822 O O . LYS A 1 114 ? 4.137 20.312 47.512 1.00 31.35 114 LYS A O 1
ATOM 828 N N . VAL A 1 115 ? 3.196 18.803 48.886 1.00 30.90 115 VAL A N 1
ATOM 829 C CA . VAL A 1 115 ? 4.248 18.926 49.898 1.00 29.77 115 VAL A CA 1
ATOM 830 C C . VAL A 1 115 ? 4.660 17.565 50.425 1.00 29.33 115 VAL A C 1
ATOM 831 O O . VAL A 1 115 ? 3.818 16.718 50.735 1.00 28.78 115 VAL A O 1
ATOM 835 N N . VAL A 1 116 ? 5.970 17.363 50.515 1.00 28.85 116 VAL A N 1
ATOM 836 C CA . VAL A 1 116 ? 6.515 16.190 51.172 1.00 29.20 116 VAL A CA 1
ATOM 837 C C . VAL A 1 116 ? 7.474 16.696 52.240 1.00 29.59 116 VAL A C 1
ATOM 838 O O . VAL A 1 116 ? 8.500 17.316 51.939 1.00 28.92 116 VAL A O 1
ATOM 842 N N . ARG A 1 117 ? 7.098 16.471 53.490 1.00 29.79 117 ARG A N 1
ATOM 843 C CA . ARG A 1 117 ? 7.959 16.813 54.607 1.00 30.83 117 ARG A CA 1
ATOM 844 C C . ARG A 1 117 ? 8.904 15.639 54.805 1.00 31.19 117 ARG A C 1
ATOM 845 O O . ARG A 1 117 ? 8.460 14.493 54.900 1.00 31.53 117 ARG A O 1
ATOM 853 N N . VAL A 1 118 ? 10.206 15.922 54.819 1.00 31.99 118 VAL A N 1
ATOM 854 C CA . VAL A 1 118 ? 11.210 14.883 54.964 1.00 33.40 118 VAL A CA 1
ATOM 855 C C . VAL A 1 118 ? 12.109 15.160 56.164 1.00 34.63 118 VAL A C 1
ATOM 856 O O . VAL A 1 118 ? 12.448 16.309 56.446 1.00 34.92 118 VAL A O 1
ATOM 868 N N . PRO A 1 120 ? 15.759 13.830 56.954 1.00 35.95 120 PRO A N 1
ATOM 869 C CA . PRO A 1 120 ? 16.902 12.991 56.624 1.00 35.54 120 PRO A CA 1
ATOM 870 C C . PRO A 1 120 ? 17.865 12.997 57.806 1.00 35.48 120 PRO A C 1
ATOM 871 O O . PRO A 1 120 ? 17.520 13.515 58.861 1.00 35.30 120 PRO A O 1
ATOM 875 N N . ASN A 1 121 ? 19.054 12.425 57.651 1.00 36.13 121 ASN A N 1
ATOM 876 C CA . ASN A 1 121 ? 20.031 12.491 58.745 1.00 36.35 121 ASN A CA 1
ATOM 877 C C . ASN A 1 121 ? 21.452 12.621 58.203 1.00 36.19 121 ASN A C 1
ATOM 878 O O . ASN A 1 121 ? 21.661 12.441 57.025 1.00 35.83 121 ASN A O 1
ATOM 883 N N . THR A 1 122 ? 22.412 12.937 59.072 1.00 36.38 122 THR A N 1
ATOM 884 C CA . THR A 1 122 ? 23.787 13.199 58.642 1.00 37.20 122 THR A CA 1
ATOM 885 C C . THR A 1 122 ? 24.414 12.151 57.734 1.00 36.40 122 THR A C 1
ATOM 886 O O . THR A 1 122 ? 25.035 12.527 56.729 1.00 36.82 122 THR A O 1
ATOM 890 N N . PRO A 1 123 ? 24.288 10.840 58.067 1.00 35.92 123 PRO A N 1
ATOM 891 C CA . PRO A 1 123 ? 24.949 9.865 57.202 1.00 34.74 123 PRO A CA 1
ATOM 892 C C . PRO A 1 123 ? 24.489 9.867 55.737 1.00 34.56 123 PRO A C 1
ATOM 893 O O . PRO A 1 123 ? 25.096 9.187 54.912 1.00 32.35 123 PRO A O 1
ATOM 897 N N . ALA A 1 124 ? 23.460 10.647 55.396 1.00 34.82 124 ALA A N 1
ATOM 898 C CA . ALA A 1 124 ? 23.175 10.883 53.967 1.00 35.48 124 ALA A CA 1
ATOM 899 C C . ALA A 1 124 ? 24.439 11.353 53.245 1.00 35.90 124 ALA A C 1
ATOM 900 O O . ALA A 1 124 ? 24.641 11.041 52.070 1.00 35.41 124 ALA A O 1
ATOM 902 N N . LEU A 1 125 ? 25.281 12.080 53.979 1.00 37.48 125 LEU A N 1
ATOM 903 C CA . LEU A 1 125 ? 26.566 12.611 53.485 1.00 38.95 125 LEU A CA 1
ATOM 904 C C . LEU A 1 125 ? 27.496 11.513 52.980 1.00 39.60 125 LEU A C 1
ATOM 905 O O . LEU A 1 125 ? 28.330 11.753 52.103 1.00 40.19 125 LEU A O 1
ATOM 910 N N . VAL A 1 126 ? 27.344 10.295 53.506 1.00 39.15 126 VAL A N 1
ATOM 911 C CA . VAL A 1 126 ? 28.134 9.161 53.004 1.00 38.76 126 VAL A CA 1
ATOM 912 C C . VAL A 1 126 ? 27.322 8.111 52.263 1.00 38.64 126 VAL A C 1
ATOM 913 O O . VAL A 1 126 ? 27.771 6.979 52.062 1.00 38.18 126 VAL A O 1
ATOM 917 N N . GLY A 1 127 ? 26.112 8.461 51.833 1.00 38.20 127 GLY A N 1
ATOM 918 C CA . GLY A 1 127 ? 25.352 7.500 51.027 1.00 36.77 127 GLY A CA 1
ATOM 919 C C . GLY A 1 127 ? 24.584 6.472 51.837 1.00 36.72 127 GLY A C 1
ATOM 920 O O . GLY A 1 127 ? 24.081 5.488 51.295 1.00 36.37 127 GLY A O 1
ATOM 921 N N . GLU A 1 128 ? 24.508 6.683 53.146 1.00 37.20 128 GLU A N 1
ATOM 922 C CA . GLU A 1 128 ? 23.850 5.729 54.039 1.00 36.63 128 GLU A CA 1
ATOM 923 C C . GLU A 1 128 ? 22.892 6.431 54.987 1.00 35.97 128 GLU A C 1
ATOM 924 O O . GLU A 1 128 ? 22.842 6.128 56.177 1.00 35.67 128 GLU A O 1
ATOM 930 N N . GLY A 1 129 ? 22.105 7.350 54.437 1.00 34.63 129 GLY A N 1
ATOM 931 C CA . GLY A 1 129 ? 21.093 8.060 55.209 1.00 33.49 129 GLY A CA 1
ATOM 932 C C . GLY A 1 129 ? 19.887 7.193 55.583 1.00 32.73 129 GLY A C 1
ATOM 933 O O . GLY A 1 129 ? 19.688 6.112 55.046 1.00 32.18 129 GLY A O 1
ATOM 942 N N . SER A 1 131 ? 15.892 8.305 55.805 1.00 32.51 131 SER A N 1
ATOM 943 C CA . SER A 1 131 ? 15.009 9.438 55.548 1.00 32.82 131 SER A CA 1
ATOM 944 C C . SER A 1 131 ? 13.576 9.037 55.801 1.00 32.44 131 SER A C 1
ATOM 945 O O . SER A 1 131 ? 13.092 8.034 55.256 1.00 32.92 131 SER A O 1
ATOM 948 N N . ALA A 1 132 ? 12.905 9.811 56.647 1.00 31.82 132 ALA A N 1
ATOM 949 C CA . ALA A 1 132 ? 11.482 9.641 56.874 1.00 30.83 132 ALA A CA 1
ATOM 950 C C . ALA A 1 132 ? 10.719 10.660 56.014 1.00 31.14 132 ALA A C 1
ATOM 951 O O . ALA A 1 132 ? 11.062 11.846 55.994 1.00 30.32 132 ALA A O 1
ATOM 953 N N . LEU A 1 133 ? 9.685 10.195 55.312 1.00 31.06 133 LEU A N 1
ATOM 954 C CA . LEU A 1 133 ? 8.902 11.082 54.441 1.00 31.97 133 LEU A CA 1
ATOM 955 C C . LEU A 1 133 ? 7.438 11.090 54.810 1.00 31.78 133 LEU A C 1
ATOM 956 O O . LEU A 1 133 ? 6.871 10.053 55.125 1.00 32.21 133 LEU A O 1
ATOM 961 N N . CYS A 1 134 ? 6.825 12.267 54.770 1.00 32.84 134 CYS A N 1
ATOM 962 C CA . CYS A 1 134 ? 5.392 12.364 54.962 1.00 32.17 134 CYS A CA 1
ATOM 963 C C . CYS A 1 134 ? 4.768 13.273 53.905 1.00 31.40 134 CYS A C 1
ATOM 964 O O . CYS A 1 134 ? 5.024 14.471 53.914 1.00 30.15 134 CYS A O 1
ATOM 967 N N . PRO A 1 135 ? 3.940 12.704 53.003 1.00 31.53 135 PRO A N 1
ATOM 968 C CA . PRO A 1 135 ? 3.322 13.514 51.944 1.00 31.56 135 PRO A CA 1
ATOM 969 C C . PRO A 1 135 ? 1.999 14.109 52.390 1.00 31.74 135 PRO A C 1
ATOM 970 O O . PRO A 1 135 ? 1.335 13.539 53.263 1.00 31.93 135 PRO A O 1
ATOM 974 N N . ASN A 1 136 ? 1.608 15.232 51.792 1.00 32.52 136 ASN A N 1
ATOM 975 C CA . ASN A 1 136 ? 0.241 15.723 51.953 1.00 32.92 136 ASN A CA 1
ATOM 976 C C . ASN A 1 136 ? -0.706 15.109 50.907 1.00 33.73 136 ASN A C 1
ATOM 977 O O . ASN A 1 136 ? -0.279 14.329 50.061 1.00 33.71 136 ASN A O 1
ATOM 982 N N . GLU A 1 137 ? -1.986 15.464 50.967 1.00 34.64 137 GLU A N 1
ATOM 983 C CA . GLU A 1 137 ? -3.006 14.818 50.141 1.00 35.71 137 GLU A CA 1
ATOM 984 C C . GLU A 1 137 ? -2.966 15.227 48.661 1.00 35.86 137 GLU A C 1
ATOM 985 O O . GLU A 1 137 ? -3.674 14.644 47.837 1.00 36.27 137 GLU A O 1
ATOM 999 N N . VAL A 1 139 ? -0.117 15.272 46.860 1.00 33.85 139 VAL A N 1
ATOM 1000 C CA . VAL A 1 139 ? 0.934 14.478 46.247 1.00 33.38 139 VAL A CA 1
ATOM 1001 C C . VAL A 1 139 ? 0.340 13.196 45.663 1.00 33.31 139 VAL A C 1
ATOM 1002 O O . VAL A 1 139 ? -0.386 12.490 46.342 1.00 33.19 139 VAL A O 1
ATOM 1006 N N . THR A 1 140 ? 0.627 12.907 44.396 1.00 33.11 140 THR A N 1
ATOM 1007 C CA . THR A 1 140 ? 0.126 11.673 43.778 1.00 33.01 140 THR A CA 1
ATOM 1008 C C . THR A 1 140 ? 1.077 10.509 44.082 1.00 32.96 140 THR A C 1
ATOM 1009 O O . THR A 1 140 ? 2.146 10.709 44.647 1.00 33.13 140 THR A O 1
ATOM 1013 N N . GLU A 1 141 ? 0.664 9.300 43.721 1.00 33.15 141 GLU A N 1
ATOM 1014 C CA . GLU A 1 141 ? 1.483 8.100 43.863 1.00 33.88 141 GLU A CA 1
ATOM 1015 C C . GLU A 1 141 ? 2.780 8.226 43.070 1.00 33.18 141 GLU A C 1
ATOM 1016 O O . GLU A 1 141 ? 3.861 7.879 43.556 1.00 32.72 141 GLU A O 1
ATOM 1022 N N . LYS A 1 142 ? 2.675 8.736 41.845 1.00 32.64 142 LYS A N 1
ATOM 1023 C CA . LYS A 1 142 ? 3.852 8.920 41.015 1.00 32.45 142 LYS A CA 1
ATOM 1024 C C . LYS A 1 142 ? 4.733 10.035 41.571 1.00 32.08 142 LYS A C 1
ATOM 1025 O O . LYS A 1 142 ? 5.951 9.891 41.582 1.00 31.82 142 LYS A O 1
ATOM 1031 N N . ASP A 1 143 ? 4.129 11.136 42.033 1.00 32.06 143 ASP A N 1
ATOM 1032 C CA . ASP A 1 143 ? 4.884 12.227 42.679 1.00 31.90 143 ASP A CA 1
ATOM 1033 C C . ASP A 1 143 ? 5.715 11.657 43.819 1.00 31.80 143 ASP A C 1
ATOM 1034 O O . ASP A 1 143 ? 6.893 11.952 43.934 1.00 31.85 143 ASP A O 1
ATOM 1039 N N . LEU A 1 144 ? 5.083 10.855 44.679 1.00 32.19 144 LEU A N 1
ATOM 1040 C CA . LEU A 1 144 ? 5.772 10.278 45.848 1.00 33.03 144 LEU A CA 1
ATOM 1041 C C . LEU A 1 144 ? 6.898 9.345 45.430 1.00 33.50 144 LEU A C 1
ATOM 1042 O O . LEU A 1 144 ? 7.984 9.397 45.998 1.00 34.35 144 LEU A O 1
ATOM 1047 N N . GLU A 1 145 ? 6.646 8.519 44.419 1.00 34.22 145 GLU A N 1
ATOM 1048 C CA . GLU A 1 145 ? 7.673 7.654 43.851 1.00 36.10 145 GLU A CA 1
ATOM 1049 C C . GLU A 1 145 ? 8.916 8.430 43.422 1.00 35.50 145 GLU A C 1
ATOM 1050 O O . GLU A 1 145 ? 10.037 7.990 43.694 1.00 35.33 145 GLU A O 1
ATOM 1056 N N . ASP A 1 146 ? 8.722 9.576 42.752 1.00 35.18 146 ASP A N 1
ATOM 1057 C CA . ASP A 1 146 ? 9.851 10.422 42.338 1.00 35.01 146 ASP A CA 1
ATOM 1058 C C . ASP A 1 146 ? 10.684 10.933 43.521 1.00 34.33 146 ASP A C 1
ATOM 1059 O O . ASP A 1 146 ? 11.922 10.923 43.467 1.00 34.67 146 ASP A O 1
ATOM 1064 N N . VAL A 1 147 ? 10.007 11.380 44.581 1.00 33.43 147 VAL A N 1
ATOM 1065 C CA . VAL A 1 147 ? 10.687 11.860 45.792 1.00 32.45 147 VAL A CA 1
ATOM 1066 C C . VAL A 1 147 ? 11.421 10.695 46.479 1.00 32.53 147 VAL A C 1
ATOM 1067 O O . VAL A 1 147 ? 12.556 10.851 46.915 1.00 32.73 147 VAL A O 1
ATOM 1071 N N . LEU A 1 148 ? 10.779 9.531 46.551 1.00 32.75 148 LEU A N 1
ATOM 1072 C CA . LEU A 1 148 ? 11.417 8.327 47.111 1.00 32.95 148 LEU A CA 1
ATOM 1073 C C . LEU A 1 148 ? 12.665 7.921 46.360 1.00 33.34 148 LEU A C 1
ATOM 1074 O O . LEU A 1 148 ? 13.647 7.567 46.989 1.00 34.05 148 LEU A O 1
ATOM 1079 N N . ASN A 1 149 ? 12.618 7.974 45.027 1.00 34.01 149 ASN A N 1
ATOM 1080 C CA . ASN A 1 149 ? 13.764 7.680 44.159 1.00 34.97 149 ASN A CA 1
ATOM 1081 C C . ASN A 1 149 ? 14.945 8.595 44.467 1.00 34.88 149 ASN A C 1
ATOM 1082 O O . ASN A 1 149 ? 16.100 8.155 44.475 1.00 34.90 149 ASN A O 1
ATOM 1087 N N . ILE A 1 150 ? 14.651 9.869 44.706 1.00 33.46 150 ILE A N 1
ATOM 1088 C CA . ILE A 1 150 ? 15.676 10.811 45.120 1.00 33.46 150 ILE A CA 1
ATOM 1089 C C . ILE A 1 150 ? 16.287 10.396 46.468 1.00 32.89 150 ILE A C 1
ATOM 1090 O O . ILE A 1 150 ? 17.515 10.263 46.575 1.00 33.52 150 ILE A O 1
ATOM 1095 N N . PHE A 1 151 ? 15.454 10.176 47.485 1.00 32.03 151 PHE A N 1
ATOM 1096 C CA . PHE A 1 151 ? 15.998 9.874 48.818 1.00 32.42 151 PHE A CA 1
ATOM 1097 C C . PHE A 1 151 ? 16.597 8.471 48.920 1.00 32.51 151 PHE A C 1
ATOM 1098 O O . PHE A 1 151 ? 17.498 8.224 49.737 1.00 33.29 151 PHE A O 1
ATOM 1106 N N . ASN A 1 152 ? 16.125 7.568 48.064 1.00 32.47 152 ASN A N 1
ATOM 1107 C CA . ASN A 1 152 ? 16.724 6.245 47.949 1.00 33.55 152 ASN A CA 1
ATOM 1108 C C . ASN A 1 152 ? 18.151 6.271 47.397 1.00 33.82 152 ASN A C 1
ATOM 1109 O O . ASN A 1 152 ? 18.888 5.298 47.549 1.00 33.91 152 ASN A O 1
ATOM 1114 N N . SER A 1 153 ? 18.544 7.378 46.758 1.00 33.50 153 SER A N 1
ATOM 1115 C CA . SER A 1 153 ? 19.835 7.436 46.092 1.00 33.27 153 SER A CA 1
ATOM 1116 C C . SER A 1 153 ? 21.008 7.675 47.064 1.00 33.95 153 SER A C 1
ATOM 1117 O O . SER A 1 153 ? 22.162 7.562 46.673 1.00 34.08 153 SER A O 1
ATOM 1120 N N . PHE A 1 154 ? 20.717 8.034 48.313 1.00 33.26 154 PHE A N 1
ATOM 1121 C CA . PHE A 1 154 ? 21.760 8.230 49.323 1.00 33.37 154 PHE A CA 1
ATOM 1122 C C . PHE A 1 154 ? 21.422 7.605 50.682 1.00 32.87 154 PHE A C 1
ATOM 1123 O O . PHE A 1 154 ? 21.981 7.985 51.733 1.00 32.69 154 PHE A O 1
ATOM 1131 N N . GLY A 1 155 ? 20.515 6.641 50.667 1.00 33.06 155 GLY A N 1
ATOM 1132 C CA . GLY A 1 155 ? 20.062 6.036 51.926 1.00 33.01 155 GLY A CA 1
ATOM 1133 C C . GLY A 1 155 ? 18.830 5.192 51.766 1.00 32.74 155 GLY A C 1
ATOM 1134 O O . GLY A 1 155 ? 18.471 4.822 50.652 1.00 32.90 155 GLY A O 1
ATOM 1135 N N . GLN A 1 156 ? 18.221 4.834 52.897 1.00 32.41 156 GLN A N 1
ATOM 1136 C CA . GLN A 1 156 ? 16.931 4.141 52.913 1.00 32.72 156 GLN A CA 1
ATOM 1137 C C . GLN A 1 156 ? 15.847 5.170 53.193 1.00 32.14 156 GLN A C 1
ATOM 1138 O O . GLN A 1 156 ? 16.143 6.289 53.619 1.00 32.05 156 GLN A O 1
ATOM 1144 N N . THR A 1 157 ? 14.592 4.763 53.013 1.00 31.83 157 THR A N 1
ATOM 1145 C CA . THR A 1 157 ? 13.442 5.657 53.151 1.00 31.38 157 THR A CA 1
ATOM 1146 C C . THR A 1 157 ? 12.305 4.915 53.813 1.00 31.56 157 THR A C 1
ATOM 1147 O O . THR A 1 157 ? 12.212 3.688 53.699 1.00 30.99 157 THR A O 1
ATOM 1151 N N . GLU A 1 158 ? 11.447 5.668 54.496 1.00 31.63 158 GLU A N 1
ATOM 1152 C CA . GLU A 1 158 ? 10.222 5.139 55.077 1.00 32.79 158 GLU A CA 1
ATOM 1153 C C . GLU A 1 158 ? 9.179 6.227 55.088 1.00 33.00 158 GLU A C 1
ATOM 1154 O O . GLU A 1 158 ? 9.493 7.382 55.365 1.00 33.26 158 GLU A O 1
ATOM 1160 N N . ILE A 1 159 ? 7.945 5.847 54.783 1.00 32.89 159 ILE A N 1
ATOM 1161 C CA . ILE A 1 159 ? 6.805 6.743 54.901 1.00 33.79 159 ILE A CA 1
ATOM 1162 C C . ILE A 1 159 ? 6.352 6.681 56.369 1.00 33.60 159 ILE A C 1
ATOM 1163 O O . ILE A 1 159 ? 6.154 5.596 56.895 1.00 33.13 159 ILE A O 1
ATOM 1168 N N . VAL A 1 160 ? 6.241 7.833 57.028 1.00 33.61 160 VAL A N 1
ATOM 1169 C CA . VAL A 1 160 ? 5.775 7.881 58.432 1.00 34.91 160 VAL A CA 1
ATOM 1170 C C . VAL A 1 160 ? 4.732 8.970 58.594 1.00 34.65 160 VAL A C 1
ATOM 1171 O O . VAL A 1 160 ? 4.735 9.935 57.850 1.00 35.13 160 VAL A O 1
ATOM 1175 N N . SER A 1 161 ? 3.854 8.829 59.579 1.00 35.43 161 SER A N 1
ATOM 1176 C CA . SER A 1 161 ? 2.935 9.900 59.912 1.00 35.49 161 SER A CA 1
ATOM 1177 C C . SER A 1 161 ? 3.755 11.029 60.515 1.00 35.79 161 SER A C 1
ATOM 1178 O O . SER A 1 161 ? 4.818 10.783 61.093 1.00 35.47 161 SER A O 1
ATOM 1181 N N . GLU A 1 162 ? 3.260 12.258 60.383 1.00 35.83 162 GLU A N 1
ATOM 1182 C CA . GLU A 1 162 ? 3.884 13.444 60.980 1.00 36.57 162 GLU A CA 1
ATOM 1183 C C . GLU A 1 162 ? 4.059 13.366 62.506 1.00 36.91 162 GLU A C 1
ATOM 1184 O O . GLU A 1 162 ? 4.981 13.967 63.063 1.00 37.15 162 GLU A O 1
ATOM 1190 N N . LYS A 1 163 ? 3.172 12.639 63.177 1.00 37.02 163 LYS A N 1
ATOM 1191 C CA . LYS A 1 163 ? 3.252 12.509 64.630 1.00 37.74 163 LYS A CA 1
ATOM 1192 C C . LYS A 1 163 ? 4.488 11.724 65.091 1.00 38.00 163 LYS A C 1
ATOM 1193 O O . LYS A 1 163 ? 4.928 11.871 66.228 1.00 38.35 163 LYS A O 1
ATOM 1199 N N . LEU A 1 164 ? 5.040 10.902 64.199 1.00 37.98 164 LEU A N 1
ATOM 1200 C CA . LEU A 1 164 ? 6.210 10.085 64.515 1.00 38.59 164 LEU A CA 1
ATOM 1201 C C . LEU A 1 164 ? 7.533 10.751 64.144 1.00 39.09 164 LEU A C 1
ATOM 1202 O O . LEU A 1 164 ? 8.599 10.168 64.360 1.00 38.20 164 LEU A O 1
ATOM 1215 N N . ASP A 1 166 ? 8.955 13.291 65.450 1.00 40.21 166 ASP A N 1
ATOM 1216 C CA . ASP A 1 166 ? 9.641 13.497 66.726 1.00 40.27 166 ASP A CA 1
ATOM 1217 C C . ASP A 1 166 ? 10.448 12.265 67.111 1.00 39.70 166 ASP A C 1
ATOM 1218 O O . ASP A 1 166 ? 11.592 12.373 67.562 1.00 39.69 166 ASP A O 1
ATOM 1223 N N . VAL A 1 167 ? 9.836 11.096 66.930 1.00 38.99 167 VAL A N 1
ATOM 1224 C CA . VAL A 1 167 ? 10.472 9.813 67.229 1.00 38.30 167 VAL A CA 1
ATOM 1225 C C . VAL A 1 167 ? 11.635 9.590 66.261 1.00 37.97 167 VAL A C 1
ATOM 1226 O O . VAL A 1 167 ? 12.696 9.084 66.648 1.00 37.33 167 VAL A O 1
ATOM 1230 N N . VAL A 1 168 ? 11.427 9.979 65.002 1.00 37.52 168 VAL A N 1
ATOM 1231 C CA . VAL A 1 168 ? 12.477 9.903 63.978 1.00 37.69 168 VAL A CA 1
ATOM 1232 C C . VAL A 1 168 ? 13.725 10.715 64.361 1.00 38.22 168 VAL A C 1
ATOM 1233 O O . VAL A 1 168 ? 14.848 10.213 64.252 1.00 38.29 168 VAL A O 1
ATOM 1237 N N . THR A 1 169 ? 13.523 11.961 64.793 1.00 38.81 169 THR A N 1
ATOM 1238 C CA . THR A 1 169 ? 14.609 12.832 65.268 1.00 40.05 169 THR A CA 1
ATOM 1239 C C . THR A 1 169 ? 15.370 12.206 66.451 1.00 40.68 169 THR A C 1
ATOM 1240 O O . THR A 1 169 ? 16.602 12.244 66.497 1.00 40.72 169 THR A O 1
ATOM 1244 N N . SER A 1 170 ? 14.618 11.649 67.398 1.00 41.07 170 SER A N 1
ATOM 1245 C CA . SER A 1 170 ? 15.170 10.960 68.565 1.00 41.82 170 SER A CA 1
ATOM 1246 C C . SER A 1 170 ? 16.134 9.830 68.173 1.00 41.82 170 SER A C 1
ATOM 1247 O O . SER A 1 170 ? 17.261 9.788 68.660 1.00 42.07 170 SER A O 1
ATOM 1250 N N . VAL A 1 171 ? 15.695 8.935 67.288 1.00 41.62 171 VAL A N 1
ATOM 1251 C CA . VAL A 1 171 ? 16.517 7.804 66.832 1.00 42.09 171 VAL A CA 1
ATOM 1252 C C . VAL A 1 171 ? 17.843 8.290 66.255 1.00 42.11 171 VAL A C 1
ATOM 1253 O O . VAL A 1 171 ? 18.915 7.880 66.709 1.00 41.71 171 VAL A O 1
ATOM 1257 N N . SER A 1 172 ? 17.768 9.173 65.262 1.00 42.65 172 SER A N 1
ATOM 1258 C CA . SER A 1 172 ? 18.968 9.660 64.584 1.00 43.37 172 SER A CA 1
ATOM 1259 C C . SER A 1 172 ? 19.828 10.593 65.426 1.00 43.59 172 SER A C 1
ATOM 1260 O O . SER A 1 172 ? 21.024 10.740 65.168 1.00 44.04 172 SER A O 1
ATOM 1263 N N . GLY A 1 173 ? 19.221 11.217 66.429 1.00 43.50 173 GLY A N 1
ATOM 1264 C CA . GLY A 1 173 ? 19.954 12.060 67.363 1.00 43.74 173 GLY A CA 1
ATOM 1265 C C . GLY A 1 173 ? 20.734 11.267 68.403 1.00 43.92 173 GLY A C 1
ATOM 1266 O O . GLY A 1 173 ? 21.722 11.761 68.948 1.00 44.13 173 GLY A O 1
ATOM 1267 N N . SER A 1 174 ? 20.282 10.043 68.680 1.00 43.31 174 SER A N 1
ATOM 1268 C CA . SER A 1 174 ? 20.890 9.171 69.692 1.00 42.34 174 SER A CA 1
ATOM 1269 C C . SER A 1 174 ? 21.946 8.239 69.122 1.00 41.45 174 SER A C 1
ATOM 1270 O O . SER A 1 174 ? 22.910 7.892 69.805 1.00 41.55 174 SER A O 1
ATOM 1273 N N . SER A 1 175 ? 21.737 7.810 67.883 1.00 40.24 175 SER A N 1
ATOM 1274 C CA . SER A 1 175 ? 22.595 6.831 67.228 1.00 39.68 175 SER A CA 1
ATOM 1275 C C . SER A 1 175 ? 24.094 7.155 67.279 1.00 38.92 175 SER A C 1
ATOM 1276 O O . SER A 1 175 ? 24.889 6.277 67.615 1.00 38.72 175 SER A O 1
ATOM 1279 N N . PRO A 1 176 ? 24.486 8.401 66.938 1.00 38.37 176 PRO A N 1
ATOM 1280 C CA . PRO A 1 176 ? 25.915 8.698 66.860 1.00 37.96 176 PRO A CA 1
ATOM 1281 C C . PRO A 1 176 ? 26.662 8.377 68.162 1.00 37.26 176 PRO A C 1
ATOM 1282 O O . PRO A 1 176 ? 27.680 7.700 68.114 1.00 36.79 176 PRO A O 1
ATOM 1286 N N . ALA A 1 177 ? 26.142 8.819 69.304 1.00 36.48 177 ALA A N 1
ATOM 1287 C CA . ALA A 1 177 ? 26.768 8.528 70.598 1.00 36.32 177 ALA A CA 1
ATOM 1288 C C . ALA A 1 177 ? 26.843 7.028 70.913 1.00 35.93 177 ALA A C 1
ATOM 1289 O O . ALA A 1 177 ? 27.872 6.546 71.369 1.00 35.80 177 ALA A O 1
ATOM 1291 N N . TYR A 1 178 ? 25.752 6.306 70.667 1.00 35.62 178 TYR A N 1
ATOM 1292 C CA . TYR A 1 178 ? 25.692 4.855 70.876 1.00 35.36 178 TYR A CA 1
ATOM 1293 C C . TYR A 1 178 ? 26.741 4.147 70.011 1.00 33.85 178 TYR A C 1
ATOM 1294 O O . TYR A 1 178 ? 27.469 3.281 70.488 1.00 32.88 178 TYR A O 1
ATOM 1303 N N . VAL A 1 179 ? 26.819 4.544 68.747 1.00 33.07 179 VAL A N 1
ATOM 1304 C CA . VAL A 1 179 ? 27.727 3.929 67.789 1.00 33.00 179 VAL A CA 1
ATOM 1305 C C . VAL A 1 179 ? 29.189 4.245 68.104 1.00 33.84 179 VAL A C 1
ATOM 1306 O O . VAL A 1 179 ? 30.055 3.348 68.068 1.00 32.32 179 VAL A O 1
ATOM 1310 N N . TYR A 1 180 ? 29.455 5.514 68.410 1.00 34.58 180 TYR A N 1
ATOM 1311 C CA . TYR A 1 180 ? 30.812 5.954 68.709 1.00 37.30 180 TYR A CA 1
ATOM 1312 C C . TYR A 1 180 ? 31.308 5.202 69.926 1.00 37.25 180 TYR A C 1
ATOM 1313 O O . TYR A 1 180 ? 32.458 4.784 69.962 1.00 37.96 180 TYR A O 1
ATOM 1330 N N . ILE A 1 182 ? 30.466 2.062 70.973 1.00 34.86 182 ILE A N 1
ATOM 1331 C CA . ILE A 1 182 ? 30.804 0.660 70.701 1.00 34.01 182 ILE A CA 1
ATOM 1332 C C . ILE A 1 182 ? 31.980 0.514 69.736 1.00 33.17 182 ILE A C 1
ATOM 1333 O O . ILE A 1 182 ? 32.756 -0.427 6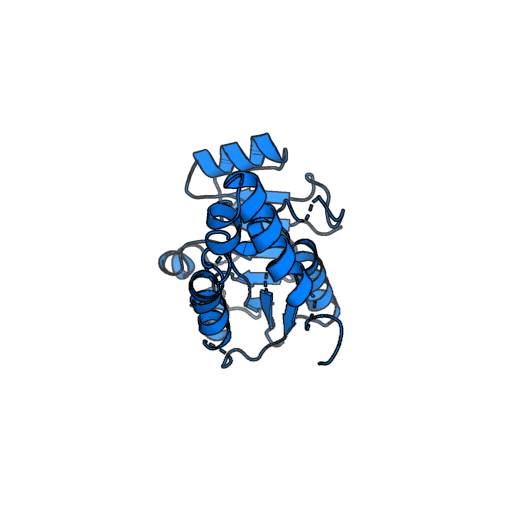9.848 1.00 33.51 182 ILE A O 1
ATOM 1338 N N . ILE A 1 183 ? 32.134 1.456 68.819 1.00 33.00 183 ILE A N 1
ATOM 1339 C CA . ILE A 1 183 ? 33.281 1.439 67.907 1.00 32.91 183 ILE A CA 1
ATOM 1340 C C . ILE A 1 183 ? 34.590 1.704 68.670 1.00 33.44 183 ILE A C 1
ATOM 1341 O O . ILE A 1 183 ? 35.578 0.993 68.482 1.00 33.85 183 ILE A O 1
ATOM 1346 N N . GLU A 1 184 ? 34.582 2.728 69.515 1.00 33.64 184 GLU A N 1
ATOM 1347 C CA . GLU A 1 184 ? 35.730 3.048 70.375 1.00 34.82 184 GLU A CA 1
ATOM 1348 C C . GLU A 1 184 ? 36.096 1.859 71.271 1.00 34.67 184 GLU A C 1
ATOM 1349 O O . GLU A 1 184 ? 37.267 1.509 71.362 1.00 35.48 184 GLU A O 1
ATOM 1355 N N . ALA A 1 185 ? 35.102 1.226 71.896 1.00 34.42 185 ALA A N 1
ATOM 1356 C CA . ALA A 1 185 ? 35.315 0.037 72.745 1.00 34.62 185 ALA A CA 1
ATOM 1357 C C . ALA A 1 185 ? 36.028 -1.100 71.992 1.00 35.48 185 ALA A C 1
ATOM 1358 O O . ALA A 1 185 ? 37.052 -1.622 72.449 1.00 33.50 185 ALA A O 1
ATOM 1368 N N . ALA A 1 187 ? 37.591 -0.875 69.075 1.00 35.37 187 ALA A N 1
ATOM 1369 C CA . ALA A 1 187 ? 38.876 -0.410 68.551 1.00 34.27 187 ALA A CA 1
ATOM 1370 C C . ALA A 1 187 ? 39.957 -0.370 69.636 1.00 34.06 187 ALA A C 1
ATOM 1371 O O . ALA A 1 187 ? 41.093 -0.783 69.384 1.00 33.96 187 ALA A O 1
ATOM 1373 N N . ASP A 1 188 ? 39.610 0.114 70.831 1.00 33.68 188 ASP A N 1
ATOM 1374 C CA . ASP A 1 188 ? 40.557 0.134 71.952 1.00 33.56 188 ASP A CA 1
ATOM 1375 C C . ASP A 1 188 ? 41.033 -1.264 72.362 1.00 33.50 188 ASP A C 1
ATOM 1376 O O . ASP A 1 188 ? 42.204 -1.451 72.665 1.00 33.14 188 ASP A O 1
ATOM 1381 N N . ALA A 1 189 ? 40.116 -2.231 72.397 1.00 33.48 189 ALA A N 1
ATOM 1382 C CA . ALA A 1 189 ? 40.461 -3.604 72.747 1.00 33.44 189 ALA A CA 1
ATOM 1383 C C . ALA A 1 189 ? 41.445 -4.165 71.723 1.00 33.49 189 ALA A C 1
ATOM 1384 O O . ALA A 1 189 ? 42.426 -4.795 72.088 1.00 33.43 189 ALA A O 1
ATOM 1386 N N . ALA A 1 190 ? 41.200 -3.886 70.447 1.00 33.33 190 ALA A N 1
ATOM 1387 C CA . ALA A 1 190 ? 42.098 -4.291 69.364 1.00 33.76 190 ALA A CA 1
ATOM 1388 C C . ALA A 1 190 ? 43.477 -3.625 69.464 1.00 34.26 190 ALA A C 1
ATOM 1389 O O . ALA A 1 190 ? 44.501 -4.299 69.351 1.00 34.85 190 ALA A O 1
ATOM 1391 N N . VAL A 1 191 ? 43.509 -2.313 69.681 1.00 34.35 191 VAL A N 1
ATOM 1392 C CA . VAL A 1 191 ? 44.789 -1.605 69.869 1.00 34.77 191 VAL A CA 1
ATOM 1393 C C . VAL A 1 191 ? 45.625 -2.137 71.041 1.00 34.96 191 VAL A C 1
ATOM 1394 O O . VAL A 1 191 ? 46.857 -2.249 70.931 1.00 34.22 191 VAL A O 1
ATOM 1398 N N . LEU A 1 192 ? 44.962 -2.471 72.151 1.00 35.34 192 LEU A N 1
ATOM 1399 C CA . LEU A 1 192 ? 45.660 -3.020 73.312 1.00 36.24 192 LEU A CA 1
ATOM 1400 C C . LEU A 1 192 ? 46.261 -4.379 72.989 1.00 37.01 192 LEU A C 1
ATOM 1401 O O . LEU A 1 192 ? 47.264 -4.774 73.566 1.00 36.16 192 LEU A O 1
ATOM 1406 N N . ASP A 1 193 ? 45.629 -5.083 72.059 1.00 37.42 193 ASP A N 1
ATOM 1407 C CA . ASP A 1 193 ? 46.098 -6.384 71.612 1.00 38.84 193 ASP A CA 1
ATOM 1408 C C . ASP A 1 193 ? 47.074 -6.296 70.430 1.00 38.78 193 ASP A C 1
ATOM 1409 O O . ASP A 1 193 ? 47.389 -7.309 69.820 1.00 39.50 193 ASP A O 1
ATOM 1414 N N . GLY A 1 194 ? 47.550 -5.094 70.107 1.00 39.10 194 GLY A N 1
ATOM 1415 C CA . GLY A 1 194 ? 48.608 -4.938 69.103 1.00 39.62 194 GLY A CA 1
ATOM 1416 C C . GLY A 1 194 ? 48.245 -4.394 67.724 1.00 40.32 194 GLY A C 1
ATOM 1417 O O . GLY A 1 194 ? 49.131 -4.148 66.896 1.00 39.31 194 GLY A O 1
ATOM 1426 N N . PRO A 1 196 ? 47.344 -1.637 64.978 1.00 41.80 196 PRO A N 1
ATOM 1427 C CA . PRO A 1 196 ? 47.475 -0.192 64.718 1.00 41.51 196 PRO A CA 1
ATOM 1428 C C . PRO A 1 196 ? 46.133 0.545 64.768 1.00 41.43 196 PRO A C 1
ATOM 1429 O O . PRO A 1 196 ? 45.133 0.025 64.245 1.00 40.18 196 PRO A O 1
ATOM 1433 N N . ARG A 1 197 ? 46.118 1.748 65.356 1.00 40.64 197 ARG A N 1
ATOM 1434 C CA . ARG A 1 197 ? 44.856 2.459 65.615 1.00 40.97 197 ARG A CA 1
ATOM 1435 C C . ARG A 1 197 ? 43.971 2.720 64.383 1.00 40.49 197 ARG A C 1
ATOM 1436 O O . ARG A 1 197 ? 42.769 2.434 64.432 1.00 39.86 197 ARG A O 1
ATOM 1444 N N . ASN A 1 198 ? 44.539 3.254 63.300 1.00 40.02 198 ASN A N 1
ATOM 1445 C CA . ASN A 1 198 ? 43.761 3.464 62.062 1.00 40.33 198 ASN A CA 1
ATOM 1446 C C . ASN A 1 198 ? 43.138 2.174 61.518 1.00 39.53 198 ASN A C 1
ATOM 1447 O O . ASN A 1 198 ? 41.962 2.164 61.140 1.00 39.43 198 ASN A O 1
ATOM 1452 N N . GLN A 1 199 ? 43.921 1.093 61.484 1.00 38.63 199 GLN A N 1
ATOM 1453 C CA . GLN A 1 199 ? 43.403 -0.241 61.131 1.00 37.79 199 GLN A CA 1
ATOM 1454 C C . GLN A 1 199 ? 42.313 -0.690 62.107 1.00 37.04 199 GLN A C 1
ATOM 1455 O O . GLN A 1 199 ? 41.276 -1.219 61.689 1.00 36.36 199 GLN A O 1
ATOM 1461 N N . ALA A 1 200 ? 42.545 -0.477 63.402 1.00 35.75 200 ALA A N 1
ATOM 1462 C CA . ALA A 1 200 ? 41.579 -0.879 64.436 1.00 35.27 200 ALA A CA 1
ATOM 1463 C C . ALA A 1 200 ? 40.201 -0.225 64.255 1.00 35.21 200 ALA A C 1
ATOM 1464 O O . ALA A 1 200 ? 39.163 -0.898 64.369 1.00 34.64 200 ALA A O 1
ATOM 1466 N N . TYR A 1 201 ? 40.188 1.079 63.969 1.00 35.34 201 TYR A N 1
ATOM 1467 C CA . TYR A 1 201 ? 38.937 1.792 63.708 1.00 35.85 201 TYR A CA 1
ATOM 1468 C C . TYR A 1 201 ? 38.232 1.298 62.456 1.00 35.46 201 TYR A C 1
ATOM 1469 O O . TYR A 1 201 ? 37.007 1.262 62.410 1.00 35.39 201 TYR A O 1
ATOM 1478 N N . LYS A 1 202 ? 39.003 0.946 61.431 1.00 34.06 202 LYS A N 1
ATOM 1479 C CA . LYS A 1 202 ? 38.404 0.423 60.199 1.00 33.80 202 LYS A CA 1
ATOM 1480 C C . LYS A 1 202 ? 37.703 -0.908 60.459 1.00 33.30 202 LYS A C 1
ATOM 1481 O O . LYS A 1 202 ? 36.557 -1.108 60.034 1.00 33.78 202 LYS A O 1
ATOM 1487 N N . PHE A 1 203 ? 38.397 -1.829 61.123 1.00 32.51 203 PHE A N 1
ATOM 1488 C CA . PHE A 1 203 ? 37.790 -3.109 61.475 1.00 32.81 203 PHE A CA 1
ATOM 1489 C C . PHE A 1 203 ? 36.561 -2.930 62.335 1.00 32.28 203 PHE A C 1
ATOM 1490 O O . PHE A 1 203 ? 35.542 -3.536 62.073 1.00 32.33 203 PHE A O 1
ATOM 1498 N N . ALA A 1 204 ? 36.668 -2.104 63.366 1.00 32.00 204 ALA A N 1
ATOM 1499 C CA . ALA A 1 204 ? 35.540 -1.891 64.285 1.00 32.84 204 ALA A CA 1
ATOM 1500 C C . ALA A 1 204 ? 34.321 -1.278 63.579 1.00 32.56 204 ALA A C 1
ATOM 1501 O O . ALA A 1 204 ? 33.195 -1.733 63.775 1.00 32.41 204 ALA A O 1
ATOM 1503 N N . ALA A 1 205 ? 34.547 -0.233 62.780 1.00 32.77 205 ALA A N 1
ATOM 1504 C CA . ALA A 1 205 ? 33.454 0.455 62.114 1.00 32.28 205 ALA A CA 1
ATOM 1505 C C . ALA A 1 205 ? 32.764 -0.471 61.122 1.00 32.06 205 ALA A C 1
ATOM 1506 O O . ALA A 1 205 ? 31.525 -0.516 61.063 1.00 32.32 205 ALA A O 1
ATOM 1508 N N . GLN A 1 206 ? 33.552 -1.217 60.345 1.00 31.81 206 GLN A N 1
ATOM 1509 C CA . GLN A 1 206 ? 32.977 -2.108 59.342 1.00 32.35 206 GLN A CA 1
ATOM 1510 C C . GLN A 1 206 ? 32.293 -3.299 59.991 1.00 32.13 206 GLN A C 1
ATOM 1511 O O . GLN A 1 206 ? 31.266 -3.778 59.502 1.00 32.62 206 GLN A O 1
ATOM 1517 N N . ALA A 1 207 ? 32.821 -3.758 61.123 1.00 31.84 207 ALA A N 1
ATOM 1518 C CA . ALA A 1 207 ? 32.134 -4.793 61.883 1.00 31.47 207 ALA A CA 1
ATOM 1519 C C . ALA A 1 207 ? 30.751 -4.307 62.337 1.00 31.28 207 ALA A C 1
ATOM 1520 O O . ALA A 1 207 ? 29.756 -5.015 62.202 1.00 30.44 207 ALA A O 1
ATOM 1522 N N . VAL A 1 208 ? 30.686 -3.086 62.874 1.00 30.47 208 VAL A N 1
ATOM 1523 C CA . VAL A 1 208 ? 29.410 -2.534 63.300 1.00 29.48 208 VAL A CA 1
ATOM 1524 C C . VAL A 1 208 ? 28.464 -2.371 62.102 1.00 29.56 208 VAL A C 1
ATOM 1525 O O . VAL A 1 208 ? 27.302 -2.776 62.169 1.00 29.27 208 VAL A O 1
ATOM 1529 N N . LEU A 1 209 ? 28.957 -1.753 61.030 1.00 28.73 209 LEU A N 1
ATOM 1530 C CA . LEU A 1 209 ? 28.168 -1.546 59.803 1.00 29.71 209 LEU A CA 1
ATOM 1531 C C . LEU A 1 209 ? 27.582 -2.879 59.277 1.00 30.15 209 LEU A C 1
ATOM 1532 O O . LEU A 1 209 ? 26.405 -2.960 58.938 1.00 30.59 209 LEU A O 1
ATOM 1537 N N . GLY A 1 210 ? 28.403 -3.932 59.254 1.00 30.27 210 GLY A N 1
ATOM 1538 C CA . GLY A 1 210 ? 27.968 -5.235 58.749 1.00 29.83 210 GLY A CA 1
ATOM 1539 C C . GLY A 1 210 ? 26.892 -5.870 59.623 1.00 30.18 210 GLY A C 1
ATOM 1540 O O . GLY A 1 210 ? 25.894 -6.370 59.119 1.00 29.17 210 GLY A O 1
ATOM 1541 N N . SER A 1 211 ? 27.072 -5.850 60.944 1.00 30.47 211 SER A N 1
ATOM 1542 C CA . SER A 1 211 ? 26.017 -6.343 61.828 1.00 30.76 211 SER A CA 1
ATOM 1543 C C . SER A 1 211 ? 24.680 -5.592 61.678 1.00 30.05 211 SER A C 1
ATOM 1544 O O . SER A 1 211 ? 23.604 -6.192 61.756 1.00 29.41 211 SER A O 1
ATOM 1547 N N . ALA A 1 212 ? 24.755 -4.285 61.479 1.00 29.76 212 ALA A N 1
ATOM 1548 C CA . ALA A 1 212 ? 23.561 -3.474 61.316 1.00 30.11 212 ALA A CA 1
ATOM 1549 C C . ALA A 1 212 ? 22.870 -3.844 59.998 1.00 30.81 212 ALA A C 1
ATOM 1550 O O . ALA A 1 212 ? 21.646 -3.962 59.947 1.00 30.68 212 ALA A O 1
ATOM 1552 N N . LYS A 1 213 ? 23.667 -4.052 58.949 1.00 30.96 213 LYS A N 1
ATOM 1553 C CA . LYS A 1 213 ? 23.140 -4.465 57.645 1.00 32.33 213 LYS A CA 1
ATOM 1554 C C . LYS A 1 213 ? 22.455 -5.824 57.749 1.00 33.02 213 LYS A C 1
ATOM 1555 O O . LYS A 1 213 ? 21.419 -6.041 57.124 1.00 33.27 213 LYS A O 1
ATOM 1569 N N . VAL A 1 215 ? 20.862 -7.003 60.365 1.00 36.53 215 VAL A N 1
ATOM 1570 C CA . VAL A 1 215 ? 19.574 -6.739 61.024 1.00 37.42 215 VAL A CA 1
ATOM 1571 C C . VAL A 1 215 ? 18.622 -6.097 60.015 1.00 38.45 215 VAL A C 1
ATOM 1572 O O . VAL A 1 215 ? 17.476 -6.517 59.895 1.00 38.60 215 VAL A O 1
ATOM 1576 N N . LEU A 1 216 ? 19.117 -5.099 59.291 1.00 40.01 216 LEU A N 1
ATOM 1577 C CA . LEU A 1 216 ? 18.337 -4.416 58.254 1.00 43.01 216 LEU A CA 1
ATOM 1578 C C . LEU A 1 216 ? 17.760 -5.389 57.217 1.00 44.71 216 LEU A C 1
ATOM 1579 O O . LEU A 1 216 ? 16.587 -5.277 56.846 1.00 45.15 216 LEU A O 1
ATOM 1584 N N . GLU A 1 217 ? 18.572 -6.350 56.773 1.00 46.70 217 GLU A N 1
ATOM 1585 C CA . GLU A 1 217 ? 18.197 -7.233 55.662 1.00 49.04 217 GLU A CA 1
ATOM 1586 C C . GLU A 1 217 ? 17.549 -8.552 56.092 1.00 50.41 217 GLU A C 1
ATOM 1587 O O . GLU A 1 217 ? 16.643 -9.040 55.419 1.00 50.57 217 GLU A O 1
ATOM 1593 N N . THR A 1 218 ? 18.019 -9.124 57.199 1.00 52.48 218 THR A N 1
ATOM 1594 C CA . THR A 1 218 ? 17.562 -10.440 57.667 1.00 54.42 218 THR A CA 1
ATOM 1595 C C . THR A 1 218 ? 16.975 -10.329 59.067 1.00 55.93 218 THR A C 1
ATOM 1596 O O . THR A 1 218 ? 17.503 -9.593 59.893 1.00 56.41 218 THR A O 1
ATOM 1600 N N . GLY A 1 219 ? 15.903 -11.076 59.341 1.00 57.73 219 GLY A N 1
ATOM 1601 C CA . GLY A 1 219 ? 15.217 -11.007 60.640 1.00 59.57 219 GLY A CA 1
ATOM 1602 C C . GLY A 1 219 ? 14.688 -9.603 60.895 1.00 60.92 219 GLY A C 1
ATOM 1603 O O . GLY A 1 219 ? 15.456 -8.698 61.249 1.00 61.33 219 GLY A O 1
ATOM 1604 N N . ILE A 1 220 ? 13.376 -9.426 60.720 1.00 61.80 220 ILE A N 1
ATOM 1605 C CA . ILE A 1 220 ? 12.748 -8.093 60.685 1.00 62.58 220 ILE A CA 1
ATOM 1606 C C . ILE A 1 220 ? 12.646 -7.435 62.077 1.00 62.87 220 ILE A C 1
ATOM 1607 O O . ILE A 1 220 ? 13.242 -7.891 63.059 1.00 63.00 220 ILE A O 1
#

Foldseek 3Di:
DFQEFEEAQDLVLVCLVVVPLDALASYEYEYCDPVRQVVCCVPRVHHYDPDLLVRQQRGLEYEYDDDPVCLLVSADDRHDPNHAYEYEPDPDDPVRNCVSNVDPYKYKYKWADQSSVLAMMEIETDVQDPVRVVSVLVSSNSRHHYDYDDPVPVVVCVVRVCVVVVLVCLCCLVVVVVVPDSVVSSVVSNVVVVVVVVVVPPVD

B-factor: mean 38.15, std 6.61, range [26.9, 67.74]

Solvent-accessible surface area: 12152 Å² total

Nearest PDB structures (foldseek):
  3gt0-assembly1_A  TM=1.002E+00  e=2.956E-38  Bacillus cereus ATCC 14579
  3tri-assembly1_B  TM=8.778E-01  e=2.520E-17  Coxiella burnetii
  7bvj-assembly1_A  TM=7.336E-01  e=7.911E-03  Acidithiobacillus ferrooxidans ATCC 23270
  7bvj-assembly3_C  TM=7.624E-01  e=1.235E-02  Acidithiobacillus ferrooxidans ATCC 23270
  7bvj-assembly4_D  TM=7.265E-01  e=9.574E-03  Acidithiobacillus ferrooxidans ATCC 23270

Secondary structure (DSSP, 8-state):
---EEEE----------TT-SS-GGGEEEE-S-HHHHHHHHHHH--EE-S-HHHHHHH-SEEEE-S-TTTHHHH---SS-TTPEEEE-S--S-HHHHHHHH-S--EEEE---GGGGGT---EEEE----HHHHHHHHHHHGGGS--EE--TT--HHHHHHHHHHHHH------HHHHHT--HHHHHHHHHHHHHHHH---SS--

Organism: Bacillus cereus (strain ATCC 14579 / DSM 31 / CCUG 7414 / JCM 2152 / NBRC 15305 / NCIMB 9373 / NCTC 2599 / NRRL B-3711) (NCBI:txid226900)

CATH classification: 3.40.50.720

Sequence (204 aa):
DKQIGFIGCGNGAIGGINKNIVSSNQIICSDLNTANLKNASEKYGLTTTTDNNEVAKNADILILSIKPDLYASIIKEIIKNDAIIVTIAAGKSIESTENAFNKKVKVVRVPNTPALVGEGSALCPNEVTEKDLEDVLNIFNSFGQTEIVSEKLDVVTSVSGSSPAYVYIIEAADAAVLDGPRNQAYKFAAQAVLGSAKVLETGI